Protein AF-A0A8J7IBZ2-F1 (afdb_monomer)

Foldseek 3Di:
DDDDPPDDPPLDDPPPPQFPLAAPVGPVQFQWKQFFQSQFTDGNNDTDHPVQWKFKAKDDAWKWAQDLVRDIDIDGHRDWHFHADVVVSATGTDQADFKFFQFPDDQAFTKGKDADPAQWKKKKWFAPKDKDWDWPQWDWDDWDDRDRMIMTITGDDHIIMTGMHIGDDTPLITIIGDNDDDDDDSIDRRRIGIKMWTDDPLVVLVQVFWKKKKFKKQFRDDPADKDKFFFKWFDDPVQGQAIKTWIWIDDNVFKIKTWIAGAERVGDHPVPPDGDTQKMDIAGDDNIWIWMKTGGRQPPWMWIDTRLAIITGPPDDDPGRHYPGTDIMIGGGHRIGTRIMTMHSHDDDRVSSNCSGPSRD

Mean predicted aligned error: 12.8 Å

Sequence (361 aa):
MTLITKSDARLVNPAAAIGNIHGFYGAQDYRAMLDFSHQIYRVDGEEKSFSDIVNLVRGGSDAQYLDSLGRYRTVSGNAPRYHMIPEKNEVGLLLEKETRNFLESDADGASFTATDAGEDILVSWRGSGTVTPNASDLALRREVKAGQRTARFYTRSGLKTGTVTVSGEARDIMVTNSNSARTFVPHLATRSKDDFALRGVPFDIVKSGAATLLMRFAFMPDNGNTRRTVFLLLRNDNAPNGLIRILSQYNRTGLDEGSISVVQDGGPSLAEATPPLIARNLGNFNGNPIVGAYFSGFGARAGIISHGQAGQNTAASVSRTPPTAITSMFLDAPDAILTHAVIYDRMVSDDEAFDLAVFGS

Secondary structure (DSSP, 8-state):
--------TT-S-TT--------TTSTTS-SEEEETTTTEEEETTEE--HHHHEEEEE-SS-EEEE-TTS-EEEE-TT---EEEETTTTEEEEEE----EE---S-STT-EEEE-S--SEEEEEEESSSEEEEE-TT--EEEEEEETTEEEEEEE--S-EEEEEEEESS-EEEEEEEESS--S----S-----EEEEE-SHHHHHHHTTEEEEEEEEEEPP-SS--EEEEEEEEE-TTSTT-EEEEEEEE-TTS-EEEEEEEE-TT---TTSSSPPEEEEEEE---SS-EEEEEEETTTTEEEEEETTEEEE---SS---PPPS---EEEEE-TTEEEEEEEEESSPPPHHHHHHHHHTT-

Structure (mmCIF, N/CA/C/O backbone):
data_AF-A0A8J7IBZ2-F1
#
_entry.id   AF-A0A8J7IBZ2-F1
#
loop_
_atom_site.group_PDB
_atom_site.id
_atom_site.type_symbol
_atom_site.label_atom_id
_atom_site.label_alt_id
_atom_site.label_comp_id
_atom_site.label_asym_id
_atom_site.label_entity_id
_atom_site.label_seq_id
_atom_site.pdbx_PDB_ins_code
_atom_site.Cartn_x
_atom_site.Cartn_y
_atom_site.Cartn_z
_atom_site.occupancy
_atom_site.B_iso_or_equiv
_atom_site.auth_seq_id
_atom_site.auth_comp_id
_atom_site.auth_asym_id
_atom_site.auth_atom_id
_atom_site.pdbx_PDB_model_num
ATOM 1 N N . MET A 1 1 ? -10.386 -39.375 -3.244 1.00 30.69 1 MET A N 1
ATOM 2 C CA . MET A 1 1 ? -9.638 -38.232 -3.805 1.00 30.69 1 MET A CA 1
ATOM 3 C C . MET A 1 1 ? -10.603 -37.063 -3.835 1.00 30.69 1 MET A C 1
ATOM 5 O O . MET A 1 1 ? -11.583 -37.123 -4.564 1.00 30.69 1 MET A O 1
ATOM 9 N N . THR A 1 2 ? -10.432 -36.102 -2.933 1.00 24.03 2 THR A N 1
ATOM 10 C CA . THR A 1 2 ? -11.412 -35.031 -2.715 1.00 24.03 2 THR A CA 1
ATOM 11 C C . THR A 1 2 ? -11.097 -33.878 -3.656 1.00 24.03 2 THR A C 1
ATOM 13 O O . THR A 1 2 ? -10.078 -33.210 -3.507 1.00 24.03 2 THR A O 1
ATOM 16 N N . LEU A 1 3 ? -11.959 -33.690 -4.652 1.00 23.30 3 LEU A N 1
ATOM 17 C CA . LEU A 1 3 ? -11.966 -32.537 -5.540 1.00 23.30 3 LEU A CA 1
ATOM 18 C C . LEU A 1 3 ? -12.409 -31.313 -4.725 1.00 23.30 3 LEU A C 1
ATOM 20 O O . LEU A 1 3 ? -13.577 -31.203 -4.360 1.00 23.30 3 LEU A O 1
ATOM 24 N N . ILE A 1 4 ? -11.479 -30.411 -4.415 1.00 25.11 4 ILE A N 1
ATOM 25 C CA . ILE A 1 4 ? -11.812 -29.090 -3.874 1.00 25.11 4 ILE A CA 1
ATOM 26 C C . ILE A 1 4 ? -12.216 -28.225 -5.069 1.00 25.11 4 ILE A C 1
ATOM 28 O O . ILE A 1 4 ? -11.379 -27.791 -5.858 1.00 25.11 4 ILE A O 1
ATOM 32 N N . THR A 1 5 ? -13.519 -28.023 -5.242 1.00 27.81 5 THR A N 1
ATOM 33 C CA . THR A 1 5 ? -14.070 -27.072 -6.210 1.00 27.81 5 THR A CA 1
ATOM 34 C C . THR A 1 5 ? -13.653 -25.652 -5.821 1.00 27.81 5 THR A C 1
ATOM 36 O O . THR A 1 5 ? -13.939 -25.220 -4.703 1.00 27.81 5 THR A O 1
ATOM 39 N N . LYS A 1 6 ? -12.972 -24.955 -6.748 1.00 29.67 6 LYS A N 1
ATOM 40 C CA . LYS A 1 6 ? -12.605 -23.527 -6.693 1.00 29.67 6 LYS A CA 1
ATOM 41 C C . LYS A 1 6 ? -13.735 -22.702 -6.059 1.00 29.67 6 LYS A C 1
ATOM 43 O O . LYS A 1 6 ? -14.870 -22.732 -6.531 1.00 29.67 6 LYS A O 1
ATOM 48 N N . SER A 1 7 ? -13.406 -21.986 -4.989 1.00 31.53 7 SER A N 1
ATOM 49 C CA . SER A 1 7 ? -14.326 -21.145 -4.231 1.00 31.53 7 SER A CA 1
ATOM 50 C C . SER A 1 7 ? -14.809 -19.945 -5.053 1.00 31.53 7 SER A C 1
ATOM 52 O O . SER A 1 7 ? -14.043 -19.038 -5.355 1.00 31.53 7 SER A O 1
ATOM 54 N N . ASP A 1 8 ? -16.095 -19.996 -5.387 1.00 32.22 8 ASP A N 1
ATOM 55 C CA . ASP A 1 8 ? -17.088 -18.916 -5.390 1.00 32.22 8 ASP A CA 1
ATOM 56 C C . ASP A 1 8 ? -16.719 -17.566 -6.042 1.00 32.22 8 ASP A C 1
ATOM 58 O O . ASP A 1 8 ? -16.473 -16.555 -5.386 1.00 32.22 8 ASP A O 1
ATOM 62 N N . ALA A 1 9 ? -16.803 -17.525 -7.373 1.00 32.16 9 ALA A N 1
ATOM 63 C CA . ALA A 1 9 ? -16.750 -16.312 -8.192 1.00 32.16 9 ALA A CA 1
ATOM 64 C C . ALA A 1 9 ? -18.016 -15.418 -8.079 1.00 32.16 9 ALA A C 1
ATOM 66 O O . ALA A 1 9 ? -18.459 -14.848 -9.075 1.00 32.16 9 ALA A O 1
ATOM 67 N N . ARG A 1 10 ? -18.651 -15.309 -6.901 1.00 32.25 10 ARG A N 1
ATOM 68 C CA . ARG A 1 10 ? -19.904 -14.538 -6.709 1.00 32.25 10 ARG A CA 1
ATOM 69 C C . ARG A 1 10 ? -19.895 -13.535 -5.552 1.00 32.25 10 ARG A C 1
ATOM 71 O O . ARG A 1 10 ? -20.962 -13.119 -5.109 1.00 32.25 10 ARG A O 1
ATOM 78 N N . LEU A 1 11 ? -18.730 -13.105 -5.068 1.00 34.56 11 LEU A N 1
ATOM 79 C CA . LEU A 1 11 ? -18.647 -12.217 -3.896 1.00 34.56 11 LEU A CA 1
ATOM 80 C C . LEU A 1 11 ? -18.308 -10.744 -4.181 1.00 34.56 11 LEU A C 1
ATOM 82 O O . LEU A 1 11 ? -17.918 -10.040 -3.254 1.00 34.56 11 LEU A O 1
ATOM 86 N N . VAL A 1 12 ? -18.523 -10.233 -5.399 1.00 39.31 12 VAL A N 1
ATOM 87 C CA . VAL A 1 12 ? -18.446 -8.782 -5.656 1.00 39.31 12 VAL A CA 1
ATOM 88 C C . VAL A 1 12 ? -19.619 -8.328 -6.524 1.00 39.31 12 VAL A C 1
ATOM 90 O O . VAL A 1 12 ? -19.956 -8.958 -7.525 1.00 39.31 12 VAL A O 1
ATOM 93 N N . ASN A 1 13 ? -20.261 -7.235 -6.108 1.00 36.59 13 ASN A N 1
ATOM 94 C CA . ASN A 1 13 ? -21.250 -6.508 -6.894 1.00 36.59 13 ASN A CA 1
ATOM 95 C C . ASN A 1 13 ? -20.599 -6.061 -8.226 1.00 36.59 13 ASN A C 1
ATOM 97 O O . ASN A 1 13 ? -19.651 -5.279 -8.179 1.00 36.59 13 ASN A O 1
ATOM 101 N N . PRO A 1 14 ? -21.077 -6.509 -9.402 1.00 37.94 14 PRO A N 1
ATOM 102 C CA . PRO A 1 14 ? -20.457 -6.204 -10.697 1.00 37.94 14 PRO A CA 1
ATOM 103 C C . PRO A 1 14 ? -20.531 -4.718 -11.101 1.00 37.94 14 PRO A C 1
ATOM 105 O O . PRO A 1 14 ? -20.008 -4.340 -12.144 1.00 37.94 14 PRO A O 1
ATOM 108 N N . ALA A 1 15 ? -21.176 -3.863 -10.299 1.00 33.34 15 ALA A N 1
ATOM 109 C CA . ALA A 1 15 ? -21.413 -2.455 -10.614 1.00 33.34 15 ALA A CA 1
ATOM 110 C C . ALA A 1 15 ? -20.229 -1.503 -10.349 1.00 33.34 15 ALA A C 1
ATOM 112 O O . ALA A 1 15 ? -20.351 -0.310 -10.610 1.00 33.34 15 ALA A O 1
ATOM 113 N N . ALA A 1 16 ? -19.085 -1.991 -9.874 1.00 36.66 16 ALA A N 1
ATOM 114 C CA . ALA A 1 16 ? -17.852 -1.212 -9.881 1.00 36.66 16 ALA A CA 1
ATOM 115 C C . ALA A 1 16 ? -16.700 -2.131 -10.291 1.00 36.66 16 ALA A C 1
ATOM 117 O O . ALA A 1 16 ? -15.972 -2.659 -9.457 1.00 36.66 16 ALA A O 1
ATOM 118 N N . ALA A 1 17 ? -16.561 -2.358 -11.600 1.00 35.56 17 ALA A N 1
ATOM 119 C CA . ALA A 1 17 ? -15.274 -2.725 -12.172 1.00 35.56 17 ALA A CA 1
ATOM 120 C C . ALA A 1 17 ? -14.357 -1.519 -11.954 1.00 35.56 17 ALA A C 1
ATOM 122 O O . ALA A 1 17 ? -14.333 -0.576 -12.742 1.00 35.56 17 ALA A O 1
ATOM 123 N N . ILE A 1 18 ? -13.727 -1.491 -10.787 1.00 40.00 18 ILE A N 1
ATOM 124 C CA . ILE A 1 18 ? -12.854 -0.414 -10.377 1.00 40.00 18 ILE A CA 1
ATOM 125 C C . ILE A 1 18 ? -11.564 -0.549 -11.193 1.00 40.00 18 ILE A C 1
ATOM 127 O O . ILE A 1 18 ? -10.666 -1.296 -10.826 1.00 40.00 18 ILE A O 1
ATOM 131 N N . GLY A 1 19 ? -11.523 0.149 -12.329 1.00 43.38 19 GLY A N 1
ATOM 132 C CA . GLY A 1 19 ? -10.314 0.448 -13.083 1.00 43.38 19 GLY A CA 1
ATOM 133 C C . GLY A 1 19 ? -9.539 -0.761 -13.585 1.00 43.38 19 GLY A C 1
ATOM 134 O O . GLY A 1 19 ? -8.569 -1.193 -12.966 1.00 43.38 19 GLY A O 1
ATOM 135 N N . ASN A 1 20 ? -9.910 -1.244 -14.766 1.00 50.28 20 ASN A N 1
ATOM 136 C CA . ASN A 1 20 ? -9.080 -2.139 -15.556 1.00 50.28 20 ASN A CA 1
ATOM 137 C C . ASN A 1 20 ? -7.759 -1.429 -15.898 1.00 50.28 20 ASN A C 1
ATOM 139 O O . ASN A 1 20 ? -7.647 -0.839 -16.970 1.00 50.28 20 ASN A O 1
ATOM 143 N N . ILE A 1 21 ? -6.725 -1.518 -15.055 1.00 53.75 21 ILE A N 1
ATOM 144 C CA . ILE A 1 21 ? -5.349 -1.315 -15.534 1.00 53.75 21 ILE A CA 1
ATOM 145 C C . ILE A 1 21 ? -5.003 -2.545 -16.374 1.00 53.75 21 ILE A C 1
ATOM 147 O O . ILE A 1 21 ? -4.147 -3.331 -16.017 1.00 53.75 21 ILE A O 1
ATOM 151 N N . HIS A 1 22 ? -5.737 -2.807 -17.448 1.00 58.47 22 HIS A N 1
ATOM 152 C CA . HIS A 1 22 ? -5.346 -3.780 -18.450 1.00 58.47 22 HIS A CA 1
ATOM 153 C C . HIS A 1 22 ? -4.494 -3.041 -19.471 1.00 58.47 22 HIS A C 1
ATOM 155 O O . HIS A 1 22 ? -4.751 -1.875 -19.759 1.00 58.47 22 HIS A O 1
ATOM 161 N N . GLY A 1 23 ? -3.471 -3.709 -19.999 1.00 54.66 23 GLY A N 1
ATOM 162 C CA . GLY A 1 23 ? -2.704 -3.124 -21.090 1.00 54.66 23 GLY A CA 1
ATOM 163 C C . GLY A 1 23 ? -3.619 -2.773 -22.268 1.00 54.66 23 GLY A C 1
ATOM 164 O O . GLY A 1 23 ? -4.669 -3.399 -22.460 1.00 54.66 23 GLY A O 1
ATOM 165 N N . PHE A 1 24 ? -3.230 -1.765 -23.041 1.00 58.59 24 PHE A N 1
ATOM 166 C CA . PHE A 1 24 ? -4.016 -1.166 -24.124 1.00 58.59 24 PHE A CA 1
ATOM 167 C C . PHE A 1 24 ? -4.556 -2.185 -25.122 1.00 58.59 24 PHE A C 1
ATOM 169 O O . PHE A 1 24 ? -5.661 -2.046 -25.644 1.00 58.59 24 PHE A O 1
ATOM 176 N N . TYR A 1 25 ? -3.760 -3.220 -25.373 1.00 64.31 25 TYR A N 1
ATOM 177 C CA . TYR A 1 25 ? -4.038 -4.255 -26.361 1.00 64.31 25 TYR A CA 1
ATOM 178 C C . TYR A 1 25 ? -4.457 -5.588 -25.719 1.00 64.31 25 TYR A C 1
ATOM 180 O O . TYR A 1 25 ? -4.515 -6.620 -26.387 1.00 64.31 25 TYR A O 1
ATOM 188 N N . GLY A 1 26 ? -4.768 -5.582 -24.419 1.00 65.12 26 GLY A N 1
ATOM 189 C CA . GLY A 1 26 ? -5.199 -6.754 -23.663 1.00 65.12 26 GLY A CA 1
ATOM 190 C C . GLY A 1 26 ? -4.052 -7.521 -23.001 1.00 65.12 26 GLY A C 1
ATOM 191 O O . GLY A 1 26 ? -3.014 -6.968 -22.652 1.00 65.12 26 GLY A O 1
ATOM 192 N N . ALA A 1 27 ? -4.253 -8.823 -22.778 1.00 65.88 27 ALA A N 1
ATOM 193 C CA . ALA A 1 27 ? -3.386 -9.645 -21.924 1.00 65.88 27 ALA A CA 1
ATOM 194 C C . ALA A 1 27 ? -1.964 -9.900 -22.462 1.00 65.88 27 ALA A C 1
ATOM 196 O O . ALA A 1 27 ? -1.148 -10.463 -21.742 1.00 65.88 27 ALA A O 1
ATOM 197 N N . GLN A 1 28 ? -1.677 -9.521 -23.710 1.00 71.56 28 GLN A N 1
ATOM 198 C CA . GLN A 1 28 ? -0.341 -9.639 -24.311 1.00 71.56 28 GLN A CA 1
ATOM 199 C C . GLN A 1 28 ? 0.542 -8.418 -24.051 1.00 71.56 28 GLN A C 1
ATOM 201 O O . GLN A 1 28 ? 1.741 -8.466 -24.296 1.00 71.56 28 GLN A O 1
ATOM 206 N N . ASP A 1 29 ? -0.055 -7.317 -23.603 1.00 77.00 29 ASP A N 1
ATOM 207 C CA . ASP A 1 29 ? 0.634 -6.037 -23.496 1.00 77.00 29 ASP A CA 1
ATOM 208 C C . ASP A 1 29 ? 1.461 -5.925 -22.206 1.00 77.00 29 ASP A C 1
ATOM 210 O O . ASP A 1 29 ? 2.459 -5.216 -22.159 1.00 77.00 29 ASP A O 1
ATOM 214 N N . TYR A 1 30 ? 1.096 -6.687 -21.174 1.00 85.56 30 TYR A N 1
ATOM 215 C CA . TYR A 1 30 ? 1.845 -6.800 -19.927 1.00 85.56 30 TYR A CA 1
ATOM 216 C C . TYR A 1 30 ? 2.434 -8.200 -19.765 1.00 85.56 30 TYR A C 1
ATOM 218 O O . TYR A 1 30 ? 1.901 -9.197 -20.252 1.00 85.56 30 TYR A O 1
ATOM 226 N N . ARG A 1 31 ? 3.509 -8.286 -18.986 1.00 88.88 31 ARG A N 1
ATOM 227 C CA . ARG A 1 31 ? 4.111 -9.559 -18.579 1.00 88.88 31 ARG A CA 1
ATOM 228 C C . ARG A 1 31 ? 3.537 -10.077 -17.271 1.00 88.88 31 ARG A C 1
ATOM 230 O O . ARG A 1 31 ? 3.386 -11.285 -17.109 1.00 88.88 31 ARG A O 1
ATOM 237 N N . ALA A 1 32 ? 3.186 -9.181 -16.348 1.00 89.62 32 ALA A N 1
ATOM 238 C CA . ALA A 1 32 ? 2.518 -9.551 -15.106 1.00 89.62 32 ALA A CA 1
ATOM 239 C C . ALA A 1 32 ? 1.350 -8.617 -14.774 1.00 89.62 32 ALA A C 1
ATOM 241 O O . ALA A 1 32 ? 1.466 -7.398 -14.889 1.00 89.62 32 ALA A O 1
ATOM 242 N N . MET A 1 33 ? 0.251 -9.214 -14.316 1.00 89.25 33 MET A N 1
ATOM 243 C CA . MET A 1 33 ? -0.942 -8.560 -13.788 1.00 89.25 33 MET A CA 1
ATOM 244 C C . MET A 1 33 ? -1.262 -9.150 -12.423 1.00 89.25 33 MET A C 1
ATOM 246 O O . MET A 1 33 ? -1.528 -10.347 -12.307 1.00 89.25 33 MET A O 1
ATOM 250 N N . LEU A 1 34 ? -1.240 -8.313 -11.395 1.00 88.69 34 LEU A N 1
ATOM 251 C CA . LEU A 1 34 ? -1.481 -8.697 -10.014 1.00 88.69 34 LEU A CA 1
ATOM 252 C C . LEU A 1 34 ? -2.708 -7.936 -9.506 1.00 88.69 34 LEU A C 1
ATOM 254 O O . LEU A 1 34 ? -2.619 -6.753 -9.185 1.00 88.69 34 LEU A O 1
ATOM 258 N N . ASP A 1 35 ? -3.846 -8.616 -9.439 1.00 87.25 35 ASP A N 1
ATOM 259 C CA . ASP A 1 35 ? -5.103 -8.092 -8.910 1.00 87.25 35 ASP A CA 1
ATOM 260 C C . ASP A 1 35 ? -5.323 -8.665 -7.505 1.00 87.25 35 ASP A C 1
ATOM 262 O O . ASP A 1 35 ? -5.640 -9.843 -7.313 1.00 87.25 35 ASP A O 1
ATOM 266 N N . PHE A 1 36 ? -5.115 -7.823 -6.496 1.00 86.00 36 PHE A N 1
ATOM 267 C CA . PHE A 1 36 ? -5.264 -8.199 -5.094 1.00 86.00 36 PHE A CA 1
ATOM 268 C C . PHE A 1 36 ? -6.711 -8.093 -4.610 1.00 86.00 36 PHE A C 1
ATOM 270 O O . PHE A 1 36 ? -7.042 -8.694 -3.588 1.00 86.00 36 PHE A O 1
ATOM 277 N N . SER A 1 37 ? -7.569 -7.365 -5.327 1.00 83.44 37 SER A N 1
ATOM 278 C CA . SER A 1 37 ? -8.999 -7.253 -5.031 1.00 83.44 37 SER A CA 1
ATOM 279 C C . SER A 1 37 ? -9.717 -8.574 -5.315 1.00 83.44 37 SER A C 1
ATOM 281 O O . SER A 1 37 ? -10.519 -9.034 -4.501 1.00 83.44 37 SER A O 1
ATOM 283 N N . HIS A 1 38 ? -9.370 -9.221 -6.430 1.00 83.25 38 HIS A N 1
ATOM 284 C CA . HIS A 1 38 ? -9.934 -10.503 -6.862 1.00 83.25 38 HIS A CA 1
ATOM 285 C C . HIS A 1 38 ? -9.012 -11.700 -6.604 1.00 83.25 38 HIS A C 1
ATOM 287 O O . HIS A 1 38 ? -9.417 -12.839 -6.829 1.00 83.25 38 HIS A O 1
ATOM 293 N N . GLN A 1 39 ? -7.793 -11.459 -6.111 1.00 87.75 39 GLN A N 1
ATOM 294 C CA . GLN A 1 39 ? -6.760 -12.481 -5.890 1.00 87.75 39 GLN A CA 1
ATOM 295 C C . GLN A 1 39 ? -6.399 -13.240 -7.177 1.00 87.75 39 GLN A C 1
ATOM 297 O O . GLN A 1 39 ? -6.221 -14.460 -7.178 1.00 87.75 39 GLN A O 1
ATOM 302 N N . ILE A 1 40 ? -6.305 -12.503 -8.286 1.00 87.75 40 ILE A N 1
ATOM 303 C CA . ILE A 1 40 ? -5.945 -13.023 -9.604 1.00 87.75 40 ILE A CA 1
ATOM 304 C C . ILE A 1 40 ? -4.528 -12.561 -9.921 1.00 87.75 40 ILE A C 1
ATOM 306 O O . ILE A 1 40 ? -4.250 -11.370 -10.031 1.00 87.75 40 ILE A O 1
ATOM 310 N N . TYR A 1 41 ? -3.627 -13.520 -10.107 1.00 89.00 41 TYR A N 1
ATOM 311 C CA . TYR A 1 41 ? -2.224 -13.249 -10.399 1.00 89.00 41 TYR A CA 1
ATOM 312 C C . TYR A 1 41 ? -1.871 -13.916 -11.710 1.00 89.00 41 TYR A C 1
ATOM 314 O O . TYR A 1 41 ? -1.883 -15.141 -11.798 1.00 89.00 41 TYR A O 1
ATOM 322 N N . ARG A 1 42 ? -1.590 -13.123 -12.738 1.00 89.62 42 ARG A N 1
ATOM 323 C CA . ARG A 1 42 ? -1.231 -13.617 -14.063 1.00 89.62 42 ARG A CA 1
ATOM 324 C C . ARG A 1 42 ? 0.174 -13.194 -14.413 1.00 89.62 42 ARG A C 1
ATOM 326 O O . ARG A 1 42 ? 0.527 -12.029 -14.269 1.00 89.62 42 ARG A O 1
ATOM 333 N N . VAL A 1 43 ? 0.956 -14.150 -14.880 1.00 89.38 43 VAL A N 1
ATOM 334 C CA . VAL A 1 43 ? 2.338 -13.960 -15.302 1.00 89.38 43 VAL A CA 1
ATOM 335 C C . VAL A 1 43 ? 2.529 -14.757 -16.577 1.00 89.38 43 VAL A C 1
ATOM 337 O O . VAL A 1 43 ? 2.243 -15.952 -16.588 1.00 89.38 43 VAL A O 1
ATOM 340 N N . ASP A 1 44 ? 2.984 -14.102 -17.641 1.00 89.00 44 ASP A N 1
ATOM 341 C CA . ASP A 1 44 ? 3.215 -14.724 -18.951 1.00 89.00 44 ASP A CA 1
ATOM 342 C C . ASP A 1 44 ? 1.978 -15.481 -19.476 1.00 89.00 44 ASP A C 1
ATOM 344 O O . ASP A 1 44 ? 2.067 -16.557 -20.061 1.00 89.00 44 ASP A O 1
ATOM 348 N N . GLY A 1 45 ? 0.790 -14.922 -19.225 1.00 84.19 45 GLY A N 1
ATOM 349 C CA . GLY A 1 45 ? -0.495 -15.514 -19.608 1.00 84.19 45 GLY A CA 1
ATOM 350 C C . GLY A 1 45 ? -0.994 -16.645 -18.699 1.00 84.19 45 GLY A C 1
ATOM 351 O O . GLY A 1 45 ? -2.117 -17.111 -18.884 1.00 84.19 45 GLY A O 1
ATOM 352 N N . GLU A 1 46 ? -0.223 -17.057 -17.692 1.00 88.38 46 GLU A N 1
ATOM 353 C CA . GLU A 1 46 ? -0.582 -18.136 -16.768 1.00 88.38 46 GLU A CA 1
ATOM 354 C C . GLU A 1 46 ? -1.017 -17.613 -15.395 1.00 88.38 46 GLU A C 1
ATOM 356 O O . GLU A 1 46 ? -0.410 -16.690 -14.850 1.00 88.38 46 GLU A O 1
ATOM 361 N N . GLU A 1 47 ? -2.030 -18.242 -14.791 1.00 89.12 47 GLU A N 1
ATOM 362 C CA . GLU A 1 47 ? -2.408 -17.968 -13.399 1.00 89.12 47 GLU A CA 1
ATOM 363 C C . GLU A 1 47 ? -1.378 -18.559 -12.422 1.00 89.12 47 GLU A C 1
ATOM 365 O O . GLU A 1 47 ? -0.971 -19.716 -12.539 1.00 89.12 47 GLU A O 1
ATOM 370 N N . LYS A 1 48 ? -0.964 -17.754 -11.443 1.00 89.94 48 LYS A N 1
ATOM 371 C CA . LYS A 1 48 ? -0.001 -18.096 -10.390 1.00 89.94 48 LYS A CA 1
ATOM 372 C C . LYS A 1 48 ? -0.654 -17.992 -9.012 1.00 89.94 48 LYS A C 1
ATOM 374 O O . LYS A 1 48 ? -1.690 -17.348 -8.847 1.00 89.94 48 LYS A O 1
ATOM 379 N N . SER A 1 49 ? -0.052 -18.618 -8.003 1.00 90.44 49 SER A N 1
ATOM 380 C CA . SER A 1 49 ? -0.478 -18.427 -6.613 1.00 90.44 49 SER A CA 1
ATOM 381 C C . SER A 1 49 ? 0.084 -17.123 -6.036 1.00 90.44 49 SER A C 1
ATOM 383 O O . SER A 1 49 ? 1.114 -16.631 -6.497 1.00 90.44 49 SER A O 1
ATOM 385 N N . PHE A 1 50 ? -0.537 -16.591 -4.976 1.00 87.81 50 PHE A N 1
ATOM 386 C CA . PHE A 1 50 ? -0.002 -15.427 -4.251 1.00 87.81 50 PHE A CA 1
ATOM 387 C C . PHE A 1 50 ? 1.443 -15.661 -3.799 1.00 87.81 50 PHE A C 1
ATOM 389 O O . PHE A 1 50 ? 2.302 -14.795 -3.948 1.00 87.81 50 PHE A O 1
ATOM 396 N N . SER A 1 51 ? 1.726 -16.862 -3.286 1.00 88.19 51 SER A N 1
ATOM 397 C CA . SER A 1 51 ? 3.075 -17.212 -2.872 1.00 88.19 51 SER A CA 1
ATOM 398 C C . SER A 1 51 ? 4.049 -17.195 -4.037 1.00 88.19 51 SER A C 1
ATOM 400 O O . SER A 1 51 ? 5.195 -16.882 -3.802 1.00 88.19 51 SER A O 1
ATOM 402 N N . ASP A 1 52 ? 3.665 -17.473 -5.281 1.00 88.06 52 ASP A N 1
ATOM 403 C CA . ASP A 1 52 ? 4.623 -17.469 -6.398 1.00 88.06 52 ASP A CA 1
ATOM 404 C C . ASP A 1 52 ? 5.120 -16.063 -6.751 1.00 88.06 52 ASP A C 1
ATOM 406 O O . ASP A 1 52 ? 6.261 -15.916 -7.183 1.00 88.06 52 ASP A O 1
ATOM 410 N N . ILE A 1 53 ? 4.291 -15.042 -6.528 1.00 88.94 53 ILE A N 1
ATOM 411 C CA . ILE A 1 53 ? 4.546 -13.664 -6.971 1.00 88.94 53 ILE A CA 1
ATOM 412 C C . ILE A 1 53 ? 5.034 -12.733 -5.857 1.00 88.94 53 ILE A C 1
ATOM 414 O O . ILE A 1 53 ? 5.716 -11.748 -6.135 1.00 88.94 53 ILE A O 1
ATOM 418 N N . VAL A 1 54 ? 4.684 -13.024 -4.602 1.00 85.81 54 VAL A N 1
ATOM 419 C CA . VAL A 1 54 ? 4.924 -12.142 -3.459 1.00 85.81 54 VAL A CA 1
ATOM 420 C C . VAL A 1 54 ? 5.503 -12.949 -2.306 1.00 85.81 54 VAL A C 1
ATOM 422 O O . VAL A 1 54 ? 4.992 -13.998 -1.918 1.00 85.81 54 VAL A O 1
ATOM 425 N N . ASN A 1 55 ? 6.577 -12.424 -1.730 1.00 86.00 55 ASN A N 1
ATOM 426 C CA . ASN A 1 55 ? 7.052 -12.804 -0.416 1.00 86.00 55 ASN A CA 1
ATOM 427 C C . ASN A 1 55 ? 6.486 -11.823 0.617 1.00 86.00 55 ASN A C 1
ATOM 429 O O . ASN A 1 55 ? 6.692 -10.614 0.507 1.00 86.00 55 ASN A O 1
ATOM 433 N N . LEU A 1 56 ? 5.785 -12.354 1.615 1.00 81.88 56 LEU A N 1
ATOM 434 C CA . LEU A 1 56 ? 5.284 -11.595 2.754 1.00 81.88 56 LEU A CA 1
ATOM 435 C C . LEU A 1 56 ? 6.132 -11.938 3.975 1.00 81.88 56 LEU A C 1
ATOM 437 O O . LEU A 1 56 ? 6.182 -13.096 4.385 1.00 81.88 56 LEU A O 1
ATOM 441 N N . VAL A 1 57 ? 6.767 -10.931 4.566 1.00 74.38 57 VAL A N 1
ATOM 442 C CA . VAL A 1 57 ? 7.519 -11.073 5.813 1.00 74.38 57 VAL A CA 1
ATOM 443 C C . VAL A 1 57 ? 6.790 -10.313 6.915 1.00 74.38 57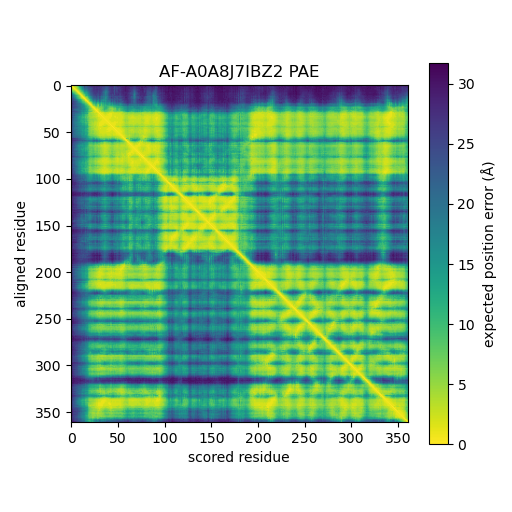 VAL A C 1
ATOM 445 O O . VAL A 1 57 ? 6.671 -9.091 6.866 1.00 74.38 57 VAL A O 1
ATOM 448 N N . ARG A 1 58 ? 6.311 -11.047 7.923 1.00 72.75 58 ARG A N 1
ATOM 449 C CA . ARG A 1 58 ? 5.674 -10.515 9.129 1.00 72.75 58 ARG A CA 1
ATOM 450 C C . ARG A 1 58 ? 6.419 -11.017 10.364 1.00 72.75 58 ARG A C 1
ATOM 452 O O . ARG A 1 58 ? 6.459 -12.213 10.645 1.00 72.75 58 ARG A O 1
ATOM 459 N N . GLY A 1 59 ? 6.960 -10.096 11.154 1.00 57.16 59 GLY A N 1
ATOM 460 C CA . GLY A 1 59 ? 7.520 -10.423 12.464 1.00 57.16 59 GLY A CA 1
ATOM 461 C C . GLY A 1 59 ? 6.428 -10.488 13.531 1.00 57.16 59 GLY A C 1
ATOM 462 O O . GLY A 1 59 ? 6.159 -9.470 14.155 1.00 57.16 59 GLY A O 1
ATOM 463 N N . GLY A 1 60 ? 5.779 -11.638 13.753 1.00 63.75 60 GLY A N 1
ATOM 464 C CA . GLY A 1 60 ? 4.948 -11.830 14.955 1.00 63.75 60 GLY A CA 1
ATOM 465 C C . GLY A 1 60 ? 3.597 -12.539 14.792 1.00 63.75 60 GLY A C 1
ATOM 466 O O . GLY A 1 60 ? 3.432 -13.413 13.942 1.00 63.75 60 GLY A O 1
ATOM 467 N N . SER A 1 61 ? 2.682 -12.184 15.705 1.00 62.72 61 SER A N 1
ATOM 468 C CA . SER A 1 61 ? 1.409 -12.837 16.056 1.00 62.72 61 SER A CA 1
ATOM 469 C C . SER A 1 61 ? 0.260 -12.609 15.066 1.00 62.72 61 SER A C 1
ATOM 471 O O . SER A 1 61 ? 0.392 -11.892 14.075 1.00 62.72 61 SER A O 1
ATOM 473 N N . ASP A 1 62 ? -0.884 -13.228 15.365 1.00 71.00 62 ASP A N 1
ATOM 474 C CA . ASP A 1 62 ? -2.144 -13.058 14.646 1.00 71.00 62 ASP A CA 1
ATOM 475 C C . ASP A 1 62 ? -2.543 -11.583 14.498 1.00 71.00 62 ASP A C 1
ATOM 477 O O . ASP A 1 62 ? -2.383 -10.773 15.413 1.00 71.00 62 ASP A O 1
ATOM 481 N N . ALA A 1 63 ? -3.100 -11.251 13.335 1.00 71.38 63 ALA A N 1
ATOM 482 C CA . ALA A 1 63 ? -3.506 -9.906 12.961 1.00 71.38 63 ALA A CA 1
ATOM 483 C C . ALA A 1 63 ? -4.936 -9.891 12.424 1.00 71.38 63 ALA A C 1
ATOM 485 O O . ALA A 1 63 ? -5.379 -10.841 11.782 1.00 71.38 63 ALA A O 1
ATOM 486 N N . GLN A 1 64 ? -5.669 -8.804 12.653 1.00 71.56 64 GLN A N 1
ATOM 487 C CA . GLN A 1 64 ? -7.047 -8.668 12.180 1.00 71.56 64 GLN A CA 1
ATOM 488 C C . GLN A 1 64 ? -7.160 -7.760 10.956 1.00 71.56 64 GLN A C 1
ATOM 490 O O . GLN A 1 64 ? -6.315 -6.899 10.719 1.00 71.56 64 GLN A O 1
ATOM 495 N N . TYR A 1 65 ? -8.214 -7.967 10.172 1.00 75.12 65 TYR A N 1
ATOM 496 C CA . TYR A 1 65 ? -8.589 -7.128 9.036 1.00 75.12 65 TYR A CA 1
ATOM 497 C C . TYR A 1 65 ? -10.109 -7.175 8.810 1.00 75.12 65 TYR A C 1
ATOM 499 O O . TYR A 1 65 ? -10.813 -8.000 9.404 1.00 75.12 65 TYR A O 1
ATOM 507 N N . LEU A 1 66 ? -10.615 -6.274 7.967 1.00 70.50 66 LEU A N 1
ATOM 508 C CA . LEU A 1 66 ? -12.003 -6.255 7.516 1.00 70.50 66 LEU A CA 1
ATOM 509 C C . LEU A 1 66 ? -12.091 -6.960 6.157 1.00 70.50 66 LEU A C 1
ATOM 511 O O . LEU A 1 66 ? -11.442 -6.513 5.216 1.00 70.50 66 LEU A O 1
ATOM 515 N N . ASP A 1 67 ? -12.837 -8.061 6.054 1.00 76.31 67 ASP A N 1
ATOM 516 C CA . ASP A 1 67 ? -13.008 -8.781 4.785 1.00 76.31 67 ASP A CA 1
ATOM 517 C C . ASP A 1 67 ? -13.918 -8.019 3.803 1.00 76.31 67 ASP A C 1
ATOM 519 O O . ASP A 1 67 ? -14.556 -7.029 4.163 1.00 76.31 67 ASP A O 1
ATOM 523 N N . SER A 1 68 ? -13.995 -8.491 2.555 1.00 75.31 68 SER A N 1
ATOM 524 C CA . SER A 1 68 ? -14.807 -7.887 1.482 1.00 75.31 68 SER A CA 1
ATOM 525 C C . SER A 1 68 ? -16.314 -7.835 1.766 1.00 75.31 68 SER A C 1
ATOM 527 O O . SER A 1 68 ? -17.057 -7.186 1.037 1.00 75.31 68 SER A O 1
ATOM 529 N N . LEU A 1 69 ? -16.780 -8.512 2.818 1.00 73.12 69 LEU A N 1
ATOM 530 C CA . LEU A 1 69 ? -18.168 -8.490 3.271 1.00 73.12 69 LEU A CA 1
ATOM 531 C C . LEU A 1 69 ? -18.361 -7.564 4.479 1.00 73.12 69 LEU A C 1
ATOM 533 O O . LEU A 1 69 ? -19.410 -7.601 5.123 1.00 73.12 69 LEU A O 1
ATOM 537 N N . GLY A 1 70 ? -17.351 -6.764 4.824 1.00 63.12 70 GLY A N 1
ATOM 538 C CA . GLY A 1 70 ? -17.378 -5.897 5.993 1.00 63.12 70 GLY A CA 1
ATOM 539 C C . GLY A 1 70 ? -17.331 -6.670 7.313 1.00 63.12 70 GLY A C 1
ATOM 540 O O . GLY A 1 70 ? -17.755 -6.145 8.344 1.00 63.12 70 GLY A O 1
ATOM 541 N N . ARG A 1 71 ? -16.858 -7.925 7.316 1.00 65.94 71 ARG A N 1
ATOM 542 C CA . ARG A 1 71 ? -16.764 -8.746 8.532 1.00 65.94 71 ARG A CA 1
ATOM 543 C C . ARG A 1 71 ? -15.333 -8.782 9.038 1.00 65.94 71 ARG A C 1
ATOM 545 O O . ARG A 1 71 ? -14.381 -8.925 8.277 1.00 65.94 71 ARG A O 1
ATOM 552 N N . TYR A 1 72 ? -15.181 -8.733 10.354 1.00 68.38 72 TYR A N 1
ATOM 553 C CA . TYR A 1 72 ? -13.871 -8.861 10.984 1.00 68.38 72 TYR A CA 1
ATOM 554 C C . TYR A 1 72 ? -13.347 -10.291 10.890 1.00 68.38 72 TYR A C 1
ATOM 556 O O . TYR A 1 72 ? -14.052 -11.248 11.223 1.00 68.38 72 TYR A O 1
ATOM 564 N N . ARG A 1 73 ? -12.084 -10.422 10.487 1.00 69.62 73 ARG A N 1
ATOM 565 C CA . ARG A 1 73 ? -11.349 -11.686 10.412 1.00 69.62 73 ARG A CA 1
ATOM 566 C C . ARG A 1 73 ? -10.017 -11.557 11.138 1.00 69.62 73 ARG A C 1
ATOM 568 O O . ARG A 1 73 ? -9.412 -10.491 11.125 1.00 69.62 73 ARG A O 1
ATOM 575 N N . THR A 1 74 ? -9.564 -12.654 11.738 1.00 74.75 74 THR A N 1
ATOM 576 C CA . THR A 1 74 ? -8.201 -12.810 12.261 1.00 74.75 74 THR A CA 1
ATOM 577 C C . THR A 1 74 ? -7.429 -13.713 11.307 1.00 74.75 74 THR A C 1
ATOM 579 O O . THR A 1 74 ? -7.974 -14.705 10.823 1.00 74.75 74 THR A O 1
ATOM 582 N N . VAL A 1 75 ? -6.178 -13.367 11.028 1.00 76.31 75 VAL A N 1
ATOM 583 C CA . VAL A 1 75 ? -5.263 -14.139 10.196 1.00 76.31 75 VAL A CA 1
ATOM 584 C C . VAL A 1 75 ? -3.985 -14.423 10.975 1.00 76.31 75 VAL A C 1
ATOM 586 O O . VAL A 1 75 ? -3.524 -13.572 11.735 1.00 76.31 75 VAL A O 1
ATOM 589 N N . SER A 1 76 ? -3.409 -15.606 10.781 1.00 77.25 76 SER A N 1
ATOM 590 C CA . SER A 1 76 ? -2.158 -15.991 11.430 1.00 77.25 76 SER A CA 1
ATOM 591 C C . SER A 1 76 ? -0.970 -15.148 10.958 1.00 77.25 76 SER A C 1
ATOM 593 O O . SER A 1 76 ? -1.024 -14.476 9.921 1.00 77.25 76 SER A O 1
ATOM 595 N N . GLY A 1 77 ? 0.144 -15.222 11.689 1.00 75.19 77 GLY A N 1
ATOM 596 C CA . GLY A 1 77 ? 1.431 -14.688 11.233 1.00 75.19 77 GLY A CA 1
ATOM 597 C C . GLY A 1 77 ? 1.767 -15.115 9.791 1.00 75.19 77 GLY A C 1
ATOM 598 O O . GLY A 1 77 ? 1.438 -16.228 9.380 1.00 75.19 77 GLY A O 1
ATOM 599 N N . ASN A 1 78 ? 2.396 -14.221 9.015 1.00 74.12 78 ASN A N 1
ATOM 600 C CA . ASN A 1 78 ? 2.812 -14.423 7.612 1.00 74.12 78 ASN A CA 1
ATOM 601 C C . ASN A 1 78 ? 1.703 -14.766 6.595 1.00 74.12 78 ASN A C 1
ATOM 603 O O . ASN A 1 78 ? 2.008 -15.116 5.457 1.00 74.12 78 ASN A O 1
ATOM 607 N N . ALA A 1 79 ? 0.425 -14.639 6.956 1.00 82.06 79 ALA A N 1
ATOM 608 C CA . ALA A 1 79 ? -0.682 -14.786 6.015 1.00 82.06 79 ALA A CA 1
ATOM 609 C C . ALA A 1 79 ? -1.173 -13.414 5.494 1.00 82.06 79 ALA A C 1
ATOM 611 O O . ALA A 1 79 ? -1.221 -12.444 6.270 1.00 82.06 79 ALA A O 1
ATOM 612 N N . PRO A 1 80 ? -1.535 -13.307 4.197 1.00 82.44 80 PRO A N 1
ATOM 613 C CA . PRO A 1 80 ? -1.930 -12.042 3.582 1.00 82.44 80 PRO A CA 1
ATOM 614 C C . PRO A 1 80 ? -3.241 -11.506 4.164 1.00 82.44 80 PRO A C 1
ATOM 616 O O . PRO A 1 80 ? -4.147 -12.262 4.521 1.00 82.44 80 PRO A O 1
ATOM 619 N N . ARG A 1 81 ? -3.339 -10.176 4.246 1.00 83.50 81 ARG A N 1
ATOM 620 C CA . ARG A 1 81 ? -4.523 -9.451 4.725 1.00 83.50 81 ARG A CA 1
ATOM 621 C C . ARG A 1 81 ? -5.173 -8.717 3.554 1.00 83.50 81 ARG A C 1
ATOM 623 O O . ARG A 1 81 ? -4.655 -7.688 3.127 1.00 83.50 81 ARG A O 1
ATOM 630 N N . TYR A 1 82 ? -6.294 -9.241 3.059 1.00 85.44 82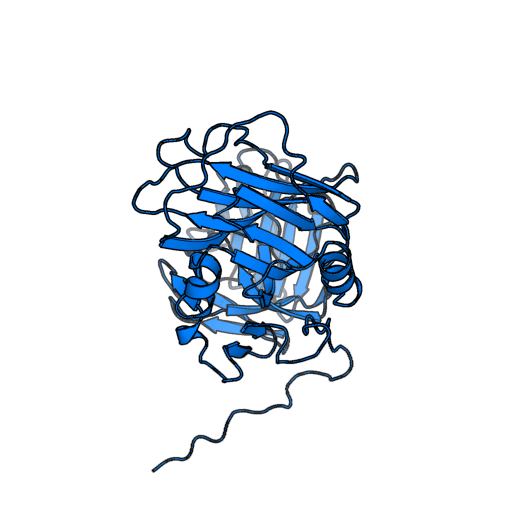 TYR A N 1
ATOM 631 C CA . TYR A 1 82 ? -7.099 -8.597 2.015 1.00 85.44 82 TYR A CA 1
ATOM 632 C C . TYR A 1 82 ? -8.173 -7.717 2.656 1.00 85.44 82 TYR A C 1
ATOM 634 O O . TYR A 1 82 ? -9.254 -8.194 2.999 1.00 85.44 82 TYR A O 1
ATOM 642 N N . HIS A 1 83 ? -7.833 -6.455 2.901 1.00 82.62 83 HIS A N 1
ATOM 643 C CA . HIS A 1 83 ? -8.642 -5.531 3.688 1.00 82.62 83 HIS A CA 1
ATOM 644 C C . HIS A 1 83 ? -9.598 -4.720 2.804 1.00 82.62 83 HIS A C 1
ATOM 646 O O . HIS A 1 83 ? -9.222 -4.289 1.716 1.00 82.62 83 HIS A O 1
ATOM 652 N N . MET A 1 84 ? -10.818 -4.493 3.294 1.00 77.19 84 MET A N 1
ATOM 653 C CA . MET A 1 84 ? -11.836 -3.638 2.681 1.00 77.19 84 MET A CA 1
ATOM 654 C C . MET A 1 84 ? -11.825 -2.229 3.287 1.00 77.19 84 MET A C 1
ATOM 656 O O . MET A 1 84 ? -11.884 -2.099 4.504 1.00 77.19 84 MET A O 1
ATOM 660 N N . ILE A 1 85 ? -11.840 -1.180 2.459 1.00 72.88 85 ILE A N 1
ATOM 661 C CA . ILE A 1 85 ? -12.134 0.209 2.855 1.00 72.88 85 ILE A CA 1
ATOM 662 C C . ILE A 1 85 ? -13.604 0.488 2.525 1.00 72.88 85 ILE A C 1
ATOM 664 O O . ILE A 1 85 ? -13.918 0.737 1.356 1.00 72.88 85 ILE A O 1
ATOM 668 N N . PRO A 1 86 ? -14.519 0.475 3.513 1.00 60.59 86 PRO A N 1
ATOM 669 C CA . PRO A 1 86 ? -15.946 0.633 3.250 1.00 60.59 86 PRO A CA 1
ATOM 670 C C . PRO A 1 86 ? -16.289 1.966 2.586 1.00 60.59 86 PRO A C 1
ATOM 672 O O . PRO A 1 86 ? -17.116 1.999 1.683 1.00 60.59 86 PRO A O 1
ATOM 675 N N . GLU A 1 87 ? -15.624 3.058 2.977 1.00 59.44 87 GLU A N 1
ATOM 676 C CA . GLU A 1 87 ? -15.914 4.402 2.460 1.00 59.44 87 GLU A CA 1
ATOM 677 C C . GLU A 1 87 ? -15.596 4.569 0.973 1.00 59.44 87 GLU A C 1
ATOM 679 O O . GLU A 1 87 ? -16.137 5.459 0.322 1.00 59.44 87 GLU A O 1
ATOM 684 N N . LYS A 1 88 ? -14.708 3.726 0.444 1.00 64.69 88 LYS A N 1
ATOM 685 C CA . LYS A 1 88 ? -14.328 3.713 -0.970 1.00 64.69 88 LYS A CA 1
ATOM 686 C C . LYS A 1 88 ? -14.867 2.499 -1.716 1.00 64.69 88 LYS A C 1
ATOM 688 O O . LYS A 1 88 ? -14.771 2.461 -2.935 1.00 64.69 88 LYS A O 1
ATOM 693 N N . ASN A 1 89 ? -15.425 1.530 -0.988 1.00 71.50 89 ASN A N 1
ATOM 694 C CA . ASN A 1 89 ? -15.786 0.217 -1.506 1.00 71.50 89 ASN A CA 1
ATOM 695 C C . ASN A 1 89 ? -14.614 -0.466 -2.247 1.00 71.50 89 ASN A C 1
ATOM 697 O O . ASN A 1 89 ? -14.793 -1.058 -3.306 1.00 71.50 89 ASN A O 1
ATOM 701 N N . GLU A 1 90 ? -13.408 -0.354 -1.687 1.00 75.75 90 GLU A N 1
ATOM 702 C CA . GLU A 1 90 ? -12.161 -0.878 -2.266 1.00 75.75 90 GLU A CA 1
ATOM 703 C C . GLU A 1 90 ? -11.642 -2.042 -1.418 1.00 75.75 90 GLU A C 1
ATOM 705 O O . GLU A 1 90 ? -11.697 -1.980 -0.190 1.00 75.75 90 GLU A O 1
ATOM 710 N N . VAL A 1 91 ? -11.105 -3.085 -2.052 1.00 81.38 91 VAL A N 1
ATOM 711 C CA . VAL A 1 91 ? -10.487 -4.240 -1.376 1.00 81.38 91 VAL A CA 1
ATOM 712 C C . VAL A 1 91 ? -9.101 -4.475 -1.954 1.00 81.38 91 VAL A C 1
ATOM 714 O O . VAL A 1 91 ? -8.907 -4.343 -3.156 1.00 81.38 91 VAL A O 1
ATOM 717 N N . GLY A 1 92 ? -8.133 -4.867 -1.133 1.00 83.94 92 GLY A N 1
ATOM 718 C CA . GLY A 1 92 ? -6.823 -5.273 -1.634 1.00 83.94 92 GLY A CA 1
ATOM 719 C C . GLY A 1 92 ? -5.853 -5.637 -0.524 1.00 83.94 92 GLY A C 1
ATOM 720 O O . GLY A 1 92 ? -6.241 -5.816 0.631 1.00 83.94 92 GLY A O 1
ATOM 721 N N . LEU A 1 93 ? -4.575 -5.740 -0.871 1.00 83.69 93 LEU A N 1
ATOM 722 C CA . LEU A 1 93 ? -3.529 -6.123 0.064 1.00 83.69 93 LEU A CA 1
ATOM 723 C C . LEU A 1 93 ? -3.182 -4.964 1.003 1.00 83.69 93 LEU A C 1
ATOM 725 O O . LEU A 1 93 ? -2.766 -3.895 0.557 1.00 83.69 93 LEU A O 1
ATOM 729 N N . LEU A 1 94 ? -3.351 -5.181 2.306 1.00 80.12 94 LEU A N 1
ATOM 730 C CA . LEU A 1 94 ? -3.095 -4.173 3.331 1.00 80.12 94 LEU A CA 1
ATOM 731 C C . LEU A 1 94 ? -1.591 -3.966 3.556 1.00 80.12 94 LEU A C 1
ATOM 733 O O . LEU A 1 94 ? -0.912 -4.869 4.045 1.00 80.12 94 LEU A O 1
ATOM 737 N N . LEU A 1 95 ? -1.101 -2.759 3.265 1.00 75.44 95 LEU A N 1
ATOM 738 C CA . LEU A 1 95 ? 0.272 -2.323 3.514 1.00 75.44 95 LEU A CA 1
ATOM 739 C C . LEU A 1 95 ? 0.292 -1.457 4.788 1.00 75.44 95 LEU A C 1
ATOM 741 O O . LEU A 1 95 ? -0.015 -0.267 4.761 1.00 75.44 95 LEU A O 1
ATOM 745 N N . GLU A 1 96 ? 0.588 -2.056 5.943 1.00 68.06 96 GLU A N 1
ATOM 746 C CA . GLU A 1 96 ? 0.464 -1.379 7.243 1.00 68.06 96 GLU A CA 1
ATOM 747 C C . GLU A 1 96 ? 1.778 -1.412 8.035 1.00 68.06 96 GLU A C 1
ATOM 749 O O . GLU A 1 96 ? 2.464 -2.437 8.106 1.00 68.06 96 GLU A O 1
ATOM 754 N N . LYS A 1 97 ? 2.111 -0.285 8.680 1.00 60.06 97 LYS A N 1
ATOM 755 C CA . LYS A 1 97 ? 3.181 -0.222 9.687 1.00 60.06 97 LYS A CA 1
ATOM 756 C C . LYS A 1 97 ? 2.676 -0.745 11.033 1.00 60.06 97 LYS A C 1
ATOM 758 O O . LYS A 1 97 ? 1.484 -0.663 11.328 1.00 60.06 97 LYS A O 1
ATOM 763 N N . GLU A 1 98 ? 3.591 -1.247 11.864 1.00 59.12 98 GLU A N 1
ATOM 764 C CA . GLU A 1 98 ? 3.304 -1.748 13.221 1.00 59.12 98 GLU A CA 1
ATOM 765 C C . GLU 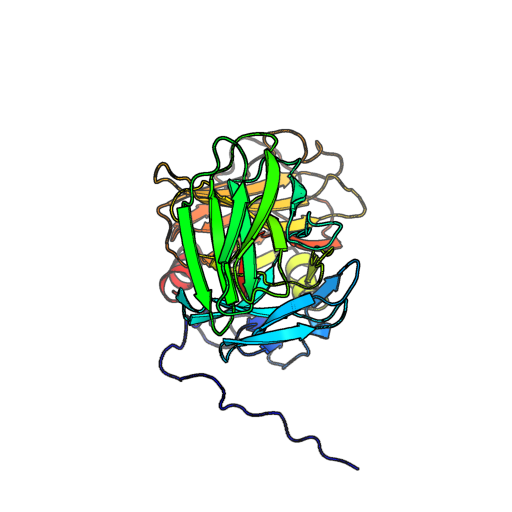A 1 98 ? 2.307 -0.839 13.969 1.00 59.12 98 GLU A C 1
ATOM 767 O O . GLU A 1 98 ? 2.415 0.389 13.906 1.00 59.12 98 GLU A O 1
ATOM 772 N N . THR A 1 99 ? 1.325 -1.420 14.668 1.00 59.94 99 THR A N 1
ATOM 773 C CA . THR A 1 99 ? 0.488 -0.667 15.613 1.00 59.94 99 THR A CA 1
ATOM 774 C C . THR A 1 99 ? 0.430 -1.336 16.968 1.00 59.94 99 THR A C 1
ATOM 776 O O . THR A 1 99 ? 0.152 -2.523 17.125 1.00 59.94 99 THR A O 1
ATOM 779 N N . ARG A 1 100 ? 0.708 -0.520 17.982 1.00 62.53 100 ARG A N 1
ATOM 780 C CA . ARG A 1 100 ? 0.837 -0.941 19.370 1.00 62.53 100 ARG A CA 1
ATOM 781 C C . ARG A 1 100 ? -0.368 -0.469 20.177 1.00 62.53 100 ARG A C 1
ATOM 783 O O . ARG A 1 100 ? -0.735 0.702 20.106 1.00 62.53 100 ARG A O 1
ATOM 790 N N . ASN A 1 101 ? -0.940 -1.379 20.967 1.00 71.38 101 ASN A N 1
ATOM 791 C CA . ASN A 1 101 ? -1.850 -1.022 22.055 1.00 71.38 101 A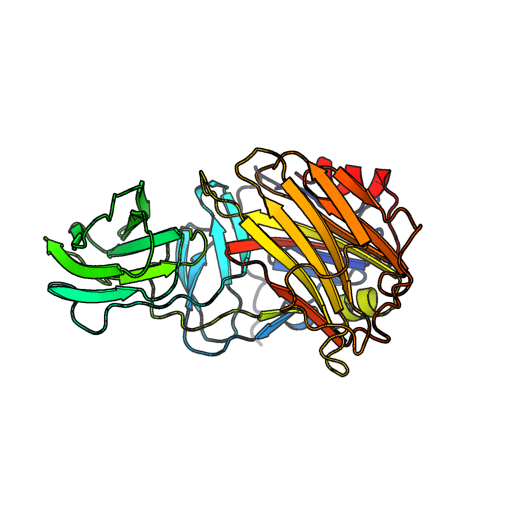SN A CA 1
ATOM 792 C C . ASN A 1 101 ? -1.033 -0.534 23.252 1.00 71.38 101 ASN A C 1
ATOM 794 O O . ASN A 1 101 ? -0.090 -1.218 23.648 1.00 71.38 101 ASN A O 1
ATOM 798 N N . PHE A 1 102 ? -1.401 0.604 23.826 1.00 74.12 102 PHE A N 1
ATOM 799 C CA . PHE A 1 102 ? -0.739 1.181 25.000 1.00 74.12 102 PHE A CA 1
ATOM 800 C C . PHE A 1 102 ? -1.456 0.905 26.312 1.00 74.12 102 PHE A C 1
ATOM 802 O O . PHE A 1 102 ? -1.013 1.389 27.348 1.00 74.12 102 PHE A O 1
ATOM 809 N N . LEU A 1 103 ? -2.563 0.165 26.280 1.00 72.69 103 LEU A N 1
ATOM 810 C CA . LEU A 1 103 ? -3.168 -0.348 27.499 1.00 72.69 103 LEU A CA 1
ATOM 811 C C . LEU A 1 103 ? -2.403 -1.598 27.941 1.00 72.69 103 LEU A C 1
ATOM 813 O O . LEU A 1 103 ? -2.304 -2.564 27.183 1.00 72.69 103 LEU A O 1
ATOM 817 N N . GLU A 1 104 ? -1.866 -1.562 29.158 1.00 65.75 104 GLU A N 1
ATOM 818 C CA . GLU A 1 104 ? -1.111 -2.665 29.776 1.00 65.75 104 GLU A CA 1
ATOM 819 C C . GLU A 1 104 ? -1.931 -3.433 30.833 1.00 65.75 104 GLU A C 1
ATOM 821 O O . GLU A 1 104 ? -1.457 -4.420 31.391 1.00 65.75 104 GLU A O 1
ATOM 826 N N . SER A 1 105 ? -3.168 -3.003 31.101 1.00 68.50 105 SER A N 1
ATOM 827 C CA . SER A 1 105 ? -4.062 -3.541 32.135 1.00 68.50 105 SER A CA 1
ATOM 828 C C . SER A 1 105 ? -5.536 -3.452 31.715 1.00 68.50 105 SER A C 1
ATOM 830 O O . SER A 1 105 ? -5.840 -3.033 30.594 1.00 68.50 105 SER A O 1
ATOM 832 N N . ASP A 1 106 ? -6.453 -3.804 32.627 1.00 80.06 106 ASP A N 1
ATOM 833 C CA . ASP A 1 106 ? -7.886 -3.518 32.485 1.00 80.06 106 ASP A CA 1
ATOM 834 C C . ASP A 1 106 ? -8.115 -2.060 32.101 1.00 80.06 106 ASP A C 1
ATOM 836 O O . ASP A 1 106 ? -7.491 -1.159 32.653 1.00 80.06 106 ASP A O 1
ATOM 840 N N . ALA A 1 107 ? -8.999 -1.839 31.132 1.00 81.19 107 ALA A N 1
ATOM 841 C CA . ALA A 1 107 ? -9.067 -0.565 30.434 1.00 81.19 107 ALA A CA 1
ATOM 842 C C . ALA A 1 107 ? -9.648 0.588 31.260 1.00 81.19 107 ALA A C 1
ATOM 844 O O . ALA A 1 107 ? -9.326 1.736 30.972 1.00 81.19 107 ALA A O 1
ATOM 845 N N . ASP A 1 108 ? -10.499 0.323 32.252 1.00 88.81 108 ASP A N 1
ATOM 846 C CA . ASP A 1 108 ? -11.038 1.391 33.097 1.00 88.81 108 ASP A CA 1
ATOM 847 C C . ASP A 1 108 ? -10.012 1.822 34.144 1.00 88.81 108 ASP A C 1
ATOM 849 O O . ASP A 1 108 ? -9.510 1.014 34.921 1.00 88.81 108 ASP A O 1
ATOM 853 N N . GLY A 1 109 ? -9.652 3.101 34.126 1.00 86.38 109 GLY A N 1
ATOM 854 C CA . GLY A 1 109 ? -8.558 3.652 34.917 1.00 86.38 109 GLY A CA 1
ATOM 855 C C . GLY A 1 109 ? -7.158 3.327 34.386 1.00 86.38 109 GLY A C 1
ATOM 856 O O . GLY A 1 109 ? -6.191 3.853 34.938 1.00 86.38 109 GLY A O 1
ATOM 857 N N . ALA A 1 110 ? -7.015 2.527 33.318 1.00 87.12 110 ALA A N 1
ATOM 858 C CA . ALA A 1 110 ? -5.707 2.238 32.733 1.00 87.12 110 ALA A CA 1
ATOM 859 C C . ALA A 1 110 ? -5.019 3.515 32.264 1.00 87.12 110 ALA A C 1
ATOM 861 O O . ALA A 1 110 ? -5.582 4.310 31.505 1.00 87.12 110 ALA A O 1
ATOM 862 N N . SER A 1 111 ? -3.762 3.657 32.664 1.00 88.69 111 SER A N 1
ATOM 863 C CA . SER A 1 111 ? -2.874 4.668 32.115 1.00 88.69 111 SER A CA 1
ATOM 864 C C . SER A 1 111 ? -2.394 4.252 30.729 1.00 88.69 111 SER A C 1
ATOM 866 O O . SER A 1 111 ? -2.117 3.080 30.478 1.00 88.69 111 SER A O 1
ATOM 868 N N . PHE A 1 112 ? -2.232 5.227 29.843 1.00 84.62 112 PHE A N 1
ATOM 869 C CA . PHE A 1 112 ? -1.543 5.052 28.572 1.00 84.62 112 PHE A CA 1
ATOM 870 C C . PHE A 1 112 ? -0.456 6.115 28.422 1.00 84.62 112 PHE A C 1
ATOM 872 O O . PHE A 1 112 ? -0.606 7.257 28.863 1.00 84.62 112 PHE A O 1
ATOM 879 N N . THR A 1 113 ? 0.634 5.739 27.758 1.00 83.94 113 THR A N 1
ATOM 880 C CA . THR A 1 113 ? 1.691 6.660 27.334 1.00 83.94 113 THR A CA 1
ATOM 881 C C . THR A 1 113 ? 1.973 6.426 25.859 1.00 83.94 113 THR A C 1
ATOM 883 O O . THR A 1 113 ? 2.432 5.355 25.473 1.00 83.94 113 THR A O 1
ATOM 886 N N . ALA A 1 114 ? 1.706 7.428 25.027 1.00 75.00 114 ALA A N 1
ATOM 887 C CA . ALA A 1 114 ? 2.003 7.388 23.602 1.00 75.00 114 ALA A CA 1
ATOM 888 C C . ALA A 1 114 ? 3.245 8.247 23.330 1.00 75.00 114 ALA A C 1
ATOM 890 O O . ALA A 1 114 ? 3.178 9.472 23.428 1.00 75.00 114 ALA A O 1
ATOM 891 N N . THR A 1 115 ? 4.383 7.615 23.021 1.00 67.56 115 THR A N 1
ATOM 892 C CA . THR A 1 115 ? 5.715 8.258 23.013 1.00 67.56 115 THR A CA 1
ATOM 893 C C . THR A 1 115 ? 6.113 8.943 21.707 1.00 67.56 115 THR A C 1
ATOM 895 O O . THR A 1 115 ? 6.956 9.831 21.732 1.00 67.56 115 THR A O 1
ATOM 898 N N . ASP A 1 116 ? 5.465 8.631 20.585 1.00 59.69 116 ASP A N 1
ATOM 899 C CA . ASP A 1 116 ? 5.958 9.052 19.258 1.00 59.69 116 ASP A CA 1
ATOM 900 C C . ASP A 1 116 ? 5.059 10.106 18.633 1.00 59.69 116 ASP A C 1
ATOM 902 O O . ASP A 1 116 ? 3.854 9.937 18.706 1.00 59.69 116 ASP A O 1
ATOM 906 N N . ALA A 1 117 ? 5.583 11.154 17.996 1.00 49.12 117 ALA A N 1
ATOM 907 C CA . ALA A 1 117 ? 4.758 12.159 17.318 1.00 49.12 117 ALA A CA 1
ATOM 908 C C . ALA A 1 117 ? 3.941 11.535 16.161 1.00 49.12 117 ALA A C 1
ATOM 910 O O . ALA A 1 117 ? 4.401 11.475 15.026 1.00 49.12 117 ALA A O 1
ATOM 911 N N . GLY A 1 118 ? 2.741 11.048 16.476 1.00 55.78 118 GLY A N 1
ATOM 912 C CA . GLY A 1 118 ? 1.716 10.626 15.529 1.00 55.78 118 GLY A CA 1
ATOM 913 C C . GLY A 1 118 ? 0.582 11.642 15.489 1.00 55.78 118 GLY A C 1
ATOM 914 O O . GLY A 1 118 ? 0.418 12.433 16.422 1.00 55.78 118 GLY A O 1
ATOM 915 N N . GLU A 1 119 ? -0.171 11.645 14.394 1.00 55.84 119 GLU A N 1
ATOM 916 C CA . GLU A 1 119 ? -1.183 12.670 14.117 1.00 55.84 119 GLU A CA 1
ATOM 917 C C . GLU A 1 119 ? -2.402 12.547 15.042 1.00 55.84 119 GLU A C 1
ATOM 919 O O . GLU A 1 119 ? -2.934 13.567 15.483 1.00 55.84 119 GLU A O 1
ATOM 924 N N . ASP A 1 120 ? -2.785 11.315 15.408 1.00 67.81 120 ASP A N 1
ATOM 925 C CA . ASP A 1 120 ? -3.965 11.036 16.230 1.00 67.81 120 ASP A CA 1
ATOM 926 C C . ASP A 1 120 ? -3.732 9.924 17.271 1.00 67.81 120 ASP A C 1
ATOM 928 O O . ASP A 1 120 ? -2.991 8.960 17.054 1.00 67.81 120 ASP A O 1
ATOM 932 N N . ILE A 1 121 ? -4.454 10.017 18.392 1.00 76.06 121 ILE A N 1
ATOM 933 C CA . ILE A 1 121 ? -4.699 8.887 19.297 1.00 76.06 121 ILE A CA 1
ATOM 934 C C . ILE A 1 121 ? -6.026 8.243 18.909 1.00 76.06 121 ILE A C 1
ATOM 936 O O . ILE A 1 121 ? -7.067 8.902 18.890 1.00 76.06 121 ILE A O 1
ATOM 940 N N . LEU A 1 122 ? -5.998 6.942 18.638 1.00 78.56 122 LEU A N 1
ATOM 941 C CA . LEU A 1 122 ? -7.188 6.141 18.383 1.00 78.56 122 LEU A CA 1
ATOM 942 C C . LEU A 1 122 ? -7.600 5.420 19.666 1.00 78.56 122 LEU A C 1
ATOM 944 O O . LEU A 1 122 ? -6.812 4.670 20.242 1.00 78.56 122 LEU A O 1
ATOM 948 N N . VAL A 1 123 ? -8.858 5.602 20.062 1.00 81.12 123 VAL A N 1
ATOM 949 C CA . VAL A 1 123 ? -9.505 4.820 21.119 1.00 81.12 123 VAL A CA 1
ATOM 950 C C . VAL A 1 123 ? -10.642 4.017 20.518 1.00 81.12 123 VAL A C 1
ATOM 952 O O . VAL A 1 123 ? -11.518 4.584 19.865 1.00 81.12 123 VAL A O 1
ATOM 955 N N . SER A 1 124 ? -10.655 2.701 20.717 1.00 78.06 124 SER A N 1
ATOM 956 C CA . SER A 1 124 ? -11.694 1.841 20.144 1.00 78.06 124 SER A CA 1
ATOM 957 C C . SER A 1 124 ? -12.180 0.776 21.124 1.00 78.06 124 SER A C 1
ATOM 959 O O . SER A 1 124 ? -11.412 0.287 21.948 1.00 78.06 124 SER A O 1
ATOM 961 N N . TRP A 1 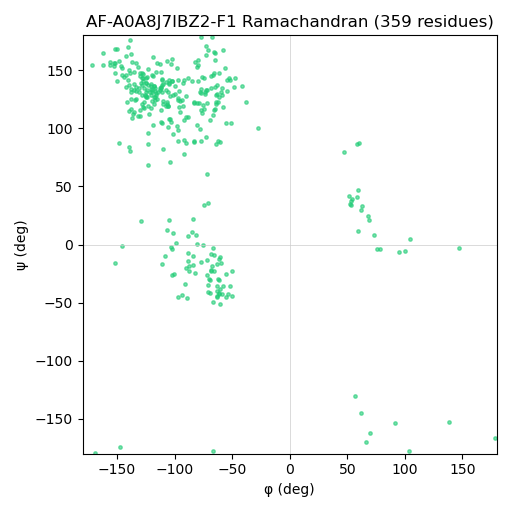125 ? -13.461 0.406 21.036 1.00 82.19 125 TRP A N 1
ATOM 962 C CA . TRP A 1 125 ? -14.099 -0.573 21.929 1.00 82.19 125 TRP A CA 1
ATOM 963 C C . TRP A 1 125 ? -15.324 -1.237 21.294 1.00 82.19 125 TRP A C 1
ATOM 965 O O . TRP A 1 125 ? -15.916 -0.687 20.363 1.00 82.19 125 TRP A O 1
ATOM 975 N N . ARG A 1 126 ? -15.699 -2.430 21.776 1.00 81.19 126 ARG A N 1
ATOM 976 C CA . ARG A 1 126 ? -16.951 -3.127 21.433 1.00 81.19 126 ARG A CA 1
ATOM 977 C C . ARG A 1 126 ? -18.021 -2.909 22.494 1.00 81.19 126 ARG A C 1
ATOM 979 O O . ARG A 1 126 ? -17.688 -2.786 23.664 1.00 81.19 126 ARG A O 1
ATOM 986 N N . GLY A 1 127 ? -19.287 -2.959 22.093 1.00 81.69 127 GLY A N 1
ATOM 987 C CA . GLY A 1 127 ? -20.444 -2.861 22.982 1.00 81.69 127 GLY A CA 1
ATOM 988 C C . GLY A 1 127 ? -21.130 -1.496 22.935 1.00 81.69 127 GLY A C 1
ATOM 989 O O . GLY A 1 127 ? -20.770 -0.623 22.145 1.00 81.69 127 GLY A O 1
ATOM 990 N N . SER A 1 128 ? -22.165 -1.341 23.759 1.00 87.56 128 SER A N 1
ATOM 991 C CA . SER A 1 128 ? -22.986 -0.126 23.832 1.00 87.56 128 SER A CA 1
ATOM 992 C C . SER A 1 128 ? -22.449 0.917 24.813 1.00 87.56 128 SER A C 1
ATOM 994 O O . SER A 1 128 ? -22.999 2.014 24.888 1.00 87.56 128 SER A O 1
ATOM 996 N N . GLY A 1 129 ? -21.417 0.572 25.586 1.00 88.44 129 GLY A N 1
ATOM 997 C CA . GLY A 1 129 ? -20.731 1.493 26.481 1.00 88.44 129 GLY A CA 1
ATOM 998 C C . GLY A 1 129 ? -19.966 2.590 25.740 1.00 88.44 129 GLY A C 1
ATOM 999 O O . GLY A 1 129 ? -19.986 2.685 24.512 1.00 88.44 129 GLY A O 1
ATOM 1000 N N . THR A 1 130 ? -19.270 3.432 26.494 1.00 89.88 130 THR A N 1
ATOM 1001 C CA . TH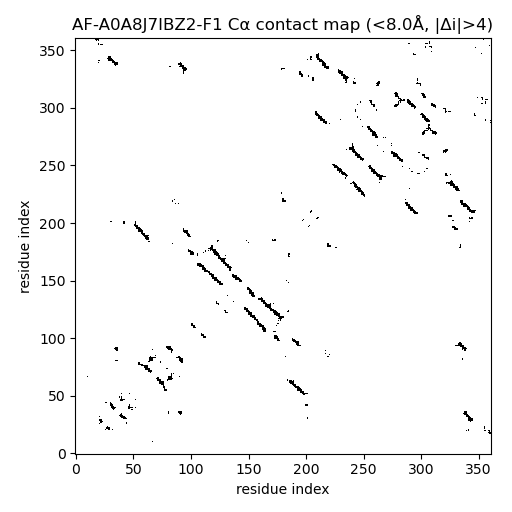R A 1 130 ? -18.420 4.506 25.979 1.00 89.88 130 THR A CA 1
ATOM 1002 C C . THR A 1 130 ? -17.031 4.410 26.590 1.00 89.88 130 THR A C 1
ATOM 1004 O O . THR A 1 130 ? -16.893 4.142 27.780 1.00 89.88 130 THR A O 1
ATOM 1007 N N . VAL A 1 131 ? -16.005 4.663 25.778 1.00 87.44 131 VAL A N 1
ATOM 1008 C CA . VAL A 1 131 ? -14.620 4.773 26.239 1.00 87.44 131 VAL A CA 1
ATOM 1009 C C . VAL A 1 131 ? -14.082 6.151 25.882 1.00 87.44 131 VAL A C 1
ATOM 1011 O O . VAL A 1 131 ? -14.218 6.611 24.743 1.00 87.44 131 VAL A O 1
ATOM 1014 N N . THR A 1 132 ? -13.473 6.809 26.863 1.00 89.06 132 THR A N 1
ATOM 1015 C CA . THR A 1 132 ? -12.930 8.160 26.716 1.00 89.06 132 THR A CA 1
ATOM 1016 C C . THR A 1 132 ? -11.519 8.217 27.306 1.00 89.06 132 THR A C 1
ATOM 1018 O O . THR A 1 132 ? -11.348 7.858 28.470 1.00 89.06 132 THR A O 1
ATOM 1021 N N . PRO A 1 133 ? -10.502 8.662 26.546 1.00 87.88 133 PRO A N 1
ATOM 1022 C CA . PRO A 1 133 ? -9.205 9.004 27.102 1.00 87.88 133 PRO A CA 1
ATOM 1023 C C . PRO A 1 133 ? -9.280 10.374 27.790 1.00 87.88 133 PRO A C 1
ATOM 1025 O O . PRO A 1 133 ? -9.781 11.345 27.225 1.00 87.88 133 PRO A O 1
ATOM 1028 N N . ASN A 1 134 ? -8.725 10.462 28.990 1.00 86.06 134 ASN A N 1
ATOM 1029 C CA . ASN A 1 134 ? -8.557 11.687 29.753 1.00 86.06 134 ASN A CA 1
ATOM 1030 C C . ASN A 1 134 ? -7.082 12.089 29.711 1.00 86.06 134 ASN A C 1
ATOM 1032 O O . ASN A 1 134 ? -6.250 11.533 30.428 1.00 86.06 134 ASN A O 1
ATOM 1036 N N . ALA A 1 135 ? -6.761 13.060 28.863 1.00 80.69 135 ALA A N 1
ATOM 1037 C CA . ALA A 1 135 ? -5.470 13.739 28.841 1.00 80.69 135 ALA A CA 1
ATOM 1038 C C . ALA A 1 135 ? -5.676 15.199 28.426 1.00 80.69 135 ALA A C 1
ATOM 1040 O O . ALA A 1 135 ? -6.632 15.514 27.711 1.00 80.69 135 ALA A O 1
ATOM 1041 N N . SER A 1 136 ? -4.781 16.093 28.850 1.00 73.62 136 SER A N 1
ATOM 1042 C CA . SER A 1 136 ? -4.832 17.492 28.428 1.00 73.62 136 SER A CA 1
ATOM 1043 C C . SER A 1 136 ? -4.624 17.613 26.910 1.00 73.62 136 SER A C 1
ATOM 1045 O O . SER A 1 136 ? -3.771 16.946 26.310 1.00 73.62 136 SER A O 1
ATOM 1047 N N . ASP A 1 137 ? -5.421 18.476 26.282 1.00 73.88 137 ASP A N 1
ATOM 1048 C CA . ASP A 1 137 ? -5.366 18.812 24.852 1.00 73.88 137 ASP A CA 1
ATOM 1049 C C . ASP A 1 137 ? -5.629 17.641 23.884 1.00 73.88 137 ASP A C 1
ATOM 1051 O O . ASP A 1 137 ? -5.106 17.621 22.767 1.00 73.88 137 ASP A O 1
ATOM 1055 N N . LEU A 1 138 ? -6.437 16.655 24.291 1.00 81.31 138 LEU A N 1
ATOM 1056 C CA . LEU A 1 138 ? -7.057 15.710 23.357 1.00 81.31 138 LEU A CA 1
ATOM 1057 C C . LEU A 1 138 ? -8.427 16.234 22.928 1.00 81.31 138 LEU A C 1
ATOM 1059 O O . LEU A 1 138 ? -9.391 16.178 23.689 1.00 81.31 138 LEU A O 1
ATOM 1063 N N . ALA A 1 139 ? -8.534 16.706 21.690 1.00 82.75 139 ALA A N 1
ATOM 1064 C CA . ALA A 1 139 ? -9.810 17.063 21.088 1.00 82.75 139 ALA A CA 1
ATOM 1065 C C . ALA A 1 139 ? -10.291 15.926 20.183 1.00 82.75 139 ALA A C 1
ATOM 1067 O O . ALA A 1 139 ? -9.550 15.449 19.323 1.00 82.75 139 ALA A O 1
ATOM 1068 N N . LEU A 1 140 ? -11.539 15.490 20.355 1.00 83.56 140 LEU A N 1
ATOM 1069 C CA . LEU A 1 140 ? -12.153 14.516 19.455 1.00 83.56 140 LEU A CA 1
ATOM 1070 C C . LEU A 1 140 ? -12.278 15.128 18.049 1.00 83.56 140 LEU A C 1
ATOM 1072 O O . LEU A 1 140 ? -12.955 16.136 17.870 1.00 83.56 140 LEU A O 1
ATOM 1076 N N . ARG A 1 141 ? -11.653 14.500 17.050 1.00 75.44 141 ARG A N 1
ATOM 1077 C CA . ARG A 1 141 ? -11.760 14.875 15.631 1.00 75.44 141 ARG A CA 1
ATOM 1078 C C . ARG A 1 141 ? -12.915 14.174 14.934 1.00 75.44 141 ARG A C 1
ATOM 1080 O O . ARG A 1 141 ? -13.642 14.792 14.164 1.00 75.44 141 ARG A O 1
ATOM 1087 N N . ARG A 1 142 ? -13.039 12.863 15.150 1.00 70.06 142 ARG A N 1
ATOM 1088 C CA . ARG A 1 142 ? -13.989 11.994 14.440 1.00 70.06 142 ARG A CA 1
ATOM 1089 C C . ARG A 1 142 ? -14.381 10.810 15.313 1.00 70.06 142 ARG A C 1
ATOM 1091 O O . ARG A 1 142 ? -13.562 10.287 16.066 1.00 70.06 142 ARG A O 1
ATOM 1098 N N . GLU A 1 143 ? -15.617 10.354 15.149 1.00 77.31 143 GLU A N 1
ATOM 1099 C CA . GLU A 1 143 ? -16.099 9.064 15.642 1.00 77.31 143 GLU A CA 1
ATOM 1100 C C . GLU A 1 143 ? -16.587 8.223 14.454 1.00 77.31 143 GLU A C 1
ATOM 1102 O O . GLU A 1 143 ? -17.221 8.740 13.533 1.00 77.31 143 GLU A O 1
ATOM 1107 N N . VAL A 1 144 ? -16.266 6.930 14.460 1.00 65.06 144 VAL A N 1
ATOM 1108 C CA . VAL A 1 144 ? -16.697 5.953 13.454 1.00 65.06 144 VAL A CA 1
ATOM 1109 C C . VAL A 1 144 ? -17.308 4.756 14.165 1.00 65.06 144 VAL A C 1
ATOM 1111 O O . VAL A 1 144 ? -16.763 4.268 15.156 1.00 65.06 144 VAL A O 1
ATOM 1114 N N . LYS A 1 145 ? -18.429 4.261 13.639 1.00 68.00 145 LYS A N 1
ATOM 1115 C CA . LYS A 1 145 ? -19.102 3.057 14.132 1.00 68.00 145 LYS A CA 1
ATOM 1116 C C . LYS A 1 145 ? -19.179 2.026 13.020 1.00 68.00 145 LYS A C 1
ATOM 1118 O O . LYS A 1 145 ? -19.646 2.338 11.929 1.00 68.00 145 LYS A O 1
ATOM 1123 N N . ALA A 1 146 ? -18.741 0.808 13.316 1.00 55.38 146 ALA A N 1
ATOM 1124 C CA . ALA A 1 146 ? -18.835 -0.330 12.412 1.00 55.38 146 ALA A CA 1
ATOM 1125 C C . ALA A 1 146 ? -19.223 -1.581 13.210 1.00 55.38 146 ALA A C 1
ATOM 1127 O O . ALA A 1 146 ? -18.499 -2.035 14.101 1.00 55.38 146 ALA A O 1
ATOM 1128 N N . GLY A 1 147 ? -20.410 -2.122 12.922 1.00 66.81 147 GLY A N 1
ATOM 1129 C CA . GLY A 1 147 ? -20.997 -3.213 13.701 1.00 66.81 147 GLY A CA 1
ATOM 1130 C C . GLY A 1 147 ? -21.141 -2.848 15.184 1.00 66.81 147 GLY A C 1
ATOM 1131 O O . GLY A 1 147 ? -21.648 -1.784 15.526 1.00 66.81 147 GLY A O 1
ATOM 1132 N N . GLN A 1 148 ? -20.673 -3.727 16.072 1.00 69.50 148 GLN A N 1
ATOM 1133 C CA . GLN A 1 148 ? -20.698 -3.510 17.526 1.00 69.50 148 GLN A CA 1
ATOM 1134 C C . GLN A 1 148 ? -19.504 -2.705 18.057 1.00 69.50 148 GLN A C 1
ATOM 1136 O O . GLN A 1 148 ? -19.286 -2.689 19.265 1.00 69.50 148 GLN A O 1
ATOM 1141 N N . ARG A 1 149 ? -18.685 -2.096 17.195 1.00 69.06 149 ARG A N 1
ATOM 1142 C CA . ARG A 1 149 ? -17.454 -1.418 17.603 1.00 69.06 149 ARG A CA 1
ATOM 1143 C C . ARG A 1 149 ? -17.513 0.073 17.277 1.00 69.06 149 ARG A C 1
ATOM 1145 O O . ARG A 1 149 ? -17.914 0.470 16.184 1.00 69.06 149 ARG A O 1
ATOM 1152 N N . THR A 1 150 ? -17.069 0.878 18.235 1.00 76.62 150 THR A N 1
ATOM 1153 C CA . THR A 1 150 ? -16.894 2.325 18.096 1.00 76.62 150 THR A CA 1
ATOM 1154 C C . THR A 1 150 ? -15.404 2.659 18.118 1.00 76.62 150 THR A C 1
ATOM 1156 O O . THR A 1 150 ? -14.628 2.031 18.841 1.00 76.62 150 THR A O 1
ATOM 1159 N N . ALA A 1 151 ? -15.005 3.633 17.306 1.00 75.06 151 ALA A N 1
ATOM 1160 C CA . ALA A 1 151 ? -13.655 4.169 17.218 1.00 75.06 151 ALA A CA 1
ATOM 1161 C C . ALA A 1 151 ? -13.702 5.698 17.285 1.00 75.06 151 ALA A C 1
ATOM 1163 O O . ALA A 1 151 ? -14.465 6.330 16.554 1.00 75.06 151 ALA A O 1
ATOM 1164 N N . ARG A 1 152 ? -12.874 6.291 18.142 1.00 80.25 152 ARG A N 1
ATOM 1165 C CA . ARG A 1 152 ? -12.725 7.735 18.322 1.00 80.25 152 ARG A CA 1
ATOM 1166 C C . ARG A 1 152 ? -11.294 8.160 18.048 1.00 80.25 152 ARG A C 1
ATOM 1168 O O . ARG A 1 152 ? -10.356 7.543 18.546 1.00 80.25 152 ARG A O 1
ATOM 1175 N N . PHE A 1 153 ? -11.158 9.233 17.285 1.00 75.69 153 PHE A N 1
ATOM 1176 C CA . PHE A 1 153 ? -9.886 9.796 16.851 1.00 75.69 153 PHE A CA 1
ATOM 1177 C C . PHE A 1 153 ? -9.674 11.123 17.562 1.00 75.69 153 PHE A C 1
ATOM 1179 O O . PHE A 1 153 ? -10.499 12.026 17.420 1.00 75.69 153 PHE A O 1
ATOM 1186 N N . TYR A 1 154 ? -8.594 11.243 18.323 1.00 79.88 154 TYR A N 1
ATOM 1187 C CA . TYR A 1 154 ? -8.267 12.438 19.091 1.00 79.88 154 TYR A CA 1
ATOM 1188 C C . TYR A 1 154 ? -7.031 13.120 18.517 1.00 79.88 154 TYR A C 1
ATOM 1190 O O . TYR A 1 154 ? -6.033 12.447 18.270 1.00 79.88 154 TYR A O 1
ATOM 1198 N N . THR A 1 155 ? -7.083 14.447 18.362 1.00 74.06 155 THR A N 1
ATOM 1199 C CA . THR A 1 155 ? -5.931 15.261 17.952 1.00 74.06 155 THR A CA 1
ATOM 1200 C C . THR A 1 155 ? -4.755 15.021 18.882 1.00 74.06 155 THR A C 1
ATOM 1202 O O . THR A 1 155 ? -4.935 14.991 20.105 1.00 74.06 155 THR A O 1
ATOM 1205 N N . ARG A 1 156 ? -3.542 14.982 18.334 1.00 71.31 156 ARG A N 1
ATOM 1206 C CA . ARG A 1 156 ? -2.331 14.933 19.143 1.00 71.31 156 ARG A CA 1
ATOM 1207 C C . ARG A 1 156 ? -1.298 15.981 18.736 1.00 71.31 156 ARG A C 1
ATOM 1209 O O . ARG A 1 156 ? -1.084 16.265 17.566 1.00 71.31 156 ARG A O 1
ATOM 1216 N N . SER A 1 157 ? -0.592 16.492 19.741 1.00 63.06 157 SER A N 1
ATOM 1217 C CA . SER A 1 157 ? 0.712 17.137 19.595 1.00 63.06 157 SER A CA 1
ATOM 1218 C C . SER A 1 157 ? 1.640 16.673 20.726 1.00 63.06 157 SER A C 1
ATOM 1220 O O . SER A 1 157 ? 1.229 16.605 21.885 1.00 63.06 157 SER A O 1
ATOM 1222 N N . GLY A 1 158 ? 2.883 16.308 20.398 1.00 68.06 158 GLY A N 1
ATOM 1223 C CA . GLY A 1 158 ? 3.899 15.904 21.384 1.00 68.06 158 GLY A CA 1
ATOM 1224 C C . GLY A 1 158 ? 3.604 14.593 22.128 1.00 68.06 158 GLY A C 1
ATOM 1225 O O . GLY A 1 158 ? 2.722 13.829 21.748 1.00 68.06 158 GLY A O 1
ATOM 1226 N N . LEU A 1 159 ? 4.378 14.288 23.173 1.00 79.38 159 LEU A N 1
ATOM 1227 C CA . LEU A 1 159 ? 4.137 13.160 24.088 1.00 79.38 159 LEU A CA 1
ATOM 1228 C C . LEU A 1 159 ? 2.753 13.294 24.742 1.00 79.38 159 LEU A C 1
ATOM 1230 O O . LEU A 1 159 ? 2.403 14.379 25.207 1.00 79.38 159 LEU A O 1
ATOM 1234 N N . LYS A 1 160 ? 1.979 12.203 24.803 1.00 81.19 160 LYS A N 1
ATOM 1235 C CA . LYS A 1 160 ? 0.681 12.193 25.495 1.00 81.19 160 LYS A CA 1
ATOM 1236 C C . LYS A 1 160 ? 0.608 11.080 26.527 1.00 81.19 160 LYS A C 1
ATOM 1238 O O . LYS A 1 160 ? 0.854 9.915 26.215 1.00 81.19 160 LYS A O 1
ATOM 1243 N N . THR A 1 161 ? 0.227 11.469 27.736 1.00 85.12 161 THR A N 1
ATOM 1244 C CA . THR A 1 161 ? -0.059 10.588 28.865 1.00 85.12 161 THR A CA 1
ATOM 1245 C C . THR A 1 161 ? -1.462 10.880 29.373 1.00 85.12 161 THR A C 1
ATOM 1247 O O . THR A 1 161 ? -1.884 12.035 29.424 1.00 85.12 161 THR A O 1
ATOM 1250 N N . GLY A 1 162 ? -2.201 9.835 29.720 1.00 88.31 162 GLY A N 1
ATOM 1251 C CA . GLY A 1 162 ? -3.563 9.971 30.218 1.00 88.31 162 GLY A CA 1
ATOM 1252 C C . GLY A 1 162 ? -4.096 8.673 30.787 1.00 88.31 162 GLY A C 1
ATOM 1253 O O . GLY A 1 162 ? -3.401 7.658 30.786 1.00 88.31 162 GLY A O 1
ATOM 1254 N N . THR A 1 163 ? -5.340 8.711 31.248 1.00 90.94 163 THR A N 1
ATOM 1255 C CA . THR A 1 163 ? -6.078 7.524 31.695 1.00 90.94 163 THR A CA 1
ATOM 1256 C C . THR A 1 163 ? -7.277 7.271 30.799 1.00 90.94 163 THR A C 1
ATOM 1258 O O . THR A 1 163 ? -7.769 8.182 30.140 1.00 90.94 163 THR A O 1
ATOM 1261 N N . VAL A 1 164 ? -7.760 6.039 30.743 1.00 90.12 164 VAL A N 1
ATOM 1262 C CA . VAL A 1 164 ? -9.008 5.703 30.057 1.00 90.12 164 VAL A CA 1
ATOM 1263 C C . VAL A 1 164 ? -10.137 5.587 31.072 1.00 90.12 164 VAL A C 1
ATOM 1265 O O . VAL A 1 164 ? -9.963 4.988 32.124 1.00 90.12 164 VAL A O 1
ATOM 1268 N N . THR A 1 165 ? -11.300 6.152 30.758 1.00 92.81 165 THR A N 1
ATOM 1269 C CA . THR A 1 165 ? -12.541 5.921 31.505 1.00 92.81 165 THR A CA 1
ATOM 1270 C C . THR A 1 165 ? -13.514 5.135 30.653 1.00 92.81 165 THR A C 1
ATOM 1272 O O . THR A 1 165 ? -13.728 5.452 29.477 1.00 92.81 165 THR A O 1
ATOM 1275 N N . VAL A 1 166 ? -14.128 4.137 31.273 1.00 93.19 166 VAL A N 1
ATOM 1276 C CA . VAL A 1 166 ? -15.100 3.249 30.654 1.00 93.19 166 VAL A CA 1
ATOM 1277 C C . VAL A 1 166 ? -16.450 3.421 31.336 1.00 93.19 166 VAL A C 1
ATOM 1279 O O . VAL A 1 166 ? -16.555 3.381 32.556 1.00 93.19 166 VAL A O 1
ATOM 1282 N N . SER A 1 167 ? -17.511 3.604 30.552 1.00 93.06 167 SER A N 1
ATOM 1283 C CA . SER A 1 167 ? -18.881 3.639 31.067 1.00 93.06 167 SER A CA 1
ATOM 1284 C C . SER A 1 167 ? -19.782 2.655 30.327 1.00 93.06 167 SER A C 1
ATOM 1286 O O . SER A 1 167 ? -19.776 2.579 29.099 1.00 93.06 167 SER A O 1
ATOM 1288 N N . GLY A 1 168 ? -20.584 1.897 31.077 1.00 90.56 168 GLY A N 1
ATOM 1289 C CA . GLY A 1 168 ? -21.453 0.853 30.529 1.00 90.56 168 GLY A CA 1
ATOM 1290 C C . GLY A 1 168 ? -20.691 -0.367 29.995 1.00 90.56 168 GLY A C 1
ATOM 1291 O O . GLY A 1 168 ? -19.527 -0.590 30.311 1.00 90.56 168 GLY A O 1
ATOM 1292 N N . GLU A 1 169 ? -21.366 -1.171 29.172 1.00 88.62 169 GLU A N 1
ATOM 1293 C CA . GLU A 1 169 ? -20.802 -2.396 28.593 1.00 88.62 169 GLU A CA 1
ATOM 1294 C C . GLU A 1 169 ? -19.857 -2.068 27.428 1.00 88.62 169 GLU A C 1
ATOM 1296 O O . GLU A 1 169 ? -20.280 -2.000 26.268 1.00 88.62 169 GLU A O 1
ATOM 1301 N N . ALA A 1 170 ? -18.576 -1.860 27.735 1.00 84.62 170 ALA A N 1
ATOM 1302 C CA . ALA A 1 170 ? -17.508 -1.765 26.747 1.00 84.62 170 ALA A CA 1
ATOM 1303 C C . ALA A 1 170 ? -16.479 -2.885 26.950 1.00 84.62 170 ALA A C 1
ATOM 1305 O O . ALA A 1 170 ? -16.093 -3.205 28.070 1.00 84.62 170 ALA A O 1
ATOM 1306 N N . ARG A 1 171 ? -16.047 -3.505 25.852 1.00 80.62 171 ARG A N 1
ATOM 1307 C CA . ARG A 1 171 ? -15.133 -4.656 25.839 1.00 80.62 171 ARG A CA 1
ATOM 1308 C C . ARG A 1 171 ? -14.091 -4.502 24.739 1.00 80.62 171 ARG A C 1
ATOM 1310 O O . ARG A 1 171 ? -14.263 -3.689 23.828 1.00 80.62 171 ARG A O 1
ATOM 1317 N N . ASP A 1 172 ? -13.021 -5.288 24.819 1.00 73.94 172 ASP A N 1
ATOM 1318 C CA . ASP A 1 172 ? -11.919 -5.295 23.847 1.00 73.94 172 ASP A CA 1
ATOM 1319 C C . ASP A 1 172 ? -11.312 -3.897 23.627 1.00 73.94 172 ASP A C 1
ATOM 1321 O O . ASP A 1 172 ? -11.050 -3.488 22.496 1.00 73.94 172 ASP A O 1
ATOM 1325 N N . ILE A 1 173 ? -11.183 -3.120 24.699 1.00 77.50 173 ILE A N 1
ATOM 1326 C CA . ILE A 1 173 ? -10.865 -1.692 24.651 1.00 77.50 173 ILE A CA 1
ATOM 1327 C C . ILE A 1 173 ? -9.394 -1.479 24.313 1.00 77.50 173 ILE A C 1
ATOM 1329 O O . ILE A 1 173 ? -8.529 -2.236 24.749 1.00 77.50 173 ILE A O 1
ATOM 1333 N N . MET A 1 174 ? -9.114 -0.440 23.530 1.00 76.31 174 MET A N 1
ATOM 1334 C CA . MET A 1 174 ? -7.780 -0.167 23.016 1.00 76.31 174 MET A CA 1
ATOM 1335 C C . MET A 1 174 ? -7.474 1.314 22.947 1.00 76.31 174 MET A C 1
ATOM 1337 O O . MET A 1 174 ? -8.342 2.107 22.581 1.00 76.31 174 MET A O 1
ATOM 1341 N N . VAL A 1 175 ? -6.213 1.645 23.220 1.00 78.38 175 VAL A N 1
ATOM 1342 C CA . VAL A 1 175 ? -5.627 2.959 22.958 1.00 78.38 175 VAL A CA 1
ATOM 1343 C C . VAL A 1 175 ? -4.373 2.754 22.141 1.00 78.38 175 VAL A C 1
ATOM 1345 O O . VAL A 1 175 ? -3.425 2.114 22.588 1.00 78.38 175 VAL A O 1
ATOM 1348 N N . THR A 1 176 ? -4.364 3.293 20.934 1.00 73.50 176 THR A N 1
ATOM 1349 C CA . THR A 1 176 ? -3.268 3.103 19.986 1.00 73.50 176 THR A CA 1
ATOM 1350 C C . THR A 1 176 ? -2.849 4.436 19.402 1.00 73.50 176 THR A C 1
ATOM 1352 O O . THR A 1 176 ? -3.654 5.358 19.275 1.00 73.50 176 THR A O 1
ATOM 1355 N N . ASN A 1 177 ? -1.590 4.522 19.006 1.00 65.12 177 ASN A N 1
ATOM 1356 C CA . ASN A 1 177 ? -1.021 5.655 18.290 1.00 65.12 177 ASN A CA 1
ATOM 1357 C C . ASN A 1 177 ? -0.705 5.131 16.911 1.00 65.12 177 ASN A C 1
ATOM 1359 O O . ASN A 1 177 ? -0.106 4.060 16.766 1.00 65.12 177 ASN A O 1
ATOM 1363 N N . SER A 1 178 ? -1.100 5.905 15.920 1.00 52.59 178 SER A N 1
ATOM 1364 C CA . SER A 1 178 ? -0.635 5.694 14.572 1.00 52.59 178 SER A CA 1
ATOM 1365 C C . SER A 1 178 ? 0.084 6.943 14.108 1.00 52.59 178 SER A C 1
ATOM 1367 O O . SER A 1 178 ? -0.394 8.058 14.300 1.00 52.59 178 SER A O 1
ATOM 1369 N N . ASN A 1 179 ? 1.225 6.748 13.457 1.00 48.97 179 ASN A N 1
ATOM 1370 C CA . ASN A 1 179 ? 1.974 7.840 12.845 1.00 48.97 179 ASN A CA 1
ATOM 1371 C C . ASN A 1 179 ? 1.404 8.241 11.469 1.00 48.97 179 ASN A C 1
ATOM 1373 O O . ASN A 1 179 ? 2.035 9.025 10.768 1.00 48.97 179 ASN A O 1
ATOM 1377 N N . SER A 1 180 ? 0.244 7.694 11.085 1.00 43.16 180 SER A N 1
ATOM 1378 C CA . SER A 1 180 ? -0.458 7.949 9.821 1.00 43.16 180 SER A CA 1
ATOM 1379 C C . SER A 1 180 ? -1.870 7.296 9.842 1.00 43.16 180 SER A C 1
ATOM 1381 O O . SER A 1 180 ? -2.139 6.420 10.667 1.00 43.16 180 SER A O 1
ATOM 1383 N N . ALA A 1 181 ? -2.845 7.802 9.077 1.00 35.66 181 ALA A N 1
ATOM 1384 C CA . ALA A 1 181 ? -4.273 7.541 9.337 1.00 35.66 181 ALA A CA 1
ATOM 1385 C C . ALA A 1 181 ? -4.723 6.084 9.103 1.00 35.66 181 ALA A C 1
ATOM 1387 O O . ALA A 1 181 ? -4.459 5.516 8.049 1.00 35.66 181 ALA A O 1
ATOM 1388 N N . ARG A 1 182 ? -5.503 5.514 10.038 1.00 46.94 182 ARG A N 1
ATOM 1389 C CA . ARG A 1 182 ? -6.014 4.131 9.950 1.00 46.94 182 ARG A CA 1
ATOM 1390 C C . ARG A 1 182 ? -7.534 4.058 9.936 1.00 46.94 182 ARG A C 1
ATOM 1392 O O . ARG A 1 182 ? -8.197 4.582 10.835 1.00 46.94 182 ARG A O 1
ATOM 1399 N N . THR A 1 183 ? -8.085 3.303 8.989 1.00 41.66 183 THR A N 1
ATOM 1400 C CA . THR A 1 183 ? -9.470 2.835 9.051 1.00 41.66 183 THR A CA 1
ATOM 1401 C C . THR A 1 183 ? -9.536 1.647 10.014 1.00 41.66 183 THR A C 1
ATOM 1403 O O . THR A 1 183 ? -9.200 0.521 9.679 1.00 41.66 183 THR A O 1
ATOM 1406 N N . PHE A 1 184 ? -9.965 1.929 11.243 1.00 40.72 184 PHE A N 1
ATOM 1407 C CA . PHE A 1 184 ? -10.560 0.971 12.175 1.00 40.72 184 PHE A CA 1
ATOM 1408 C C . PHE A 1 184 ? -9.716 -0.261 12.566 1.00 40.72 184 PHE A C 1
ATOM 1410 O O . PHE A 1 184 ? -9.919 -1.359 12.047 1.00 40.72 184 PHE A O 1
ATOM 1417 N N . VAL A 1 185 ? -8.866 -0.122 13.594 1.00 47.25 185 VAL A N 1
ATOM 1418 C CA . VAL A 1 185 ? -8.274 -1.285 14.279 1.00 47.25 185 VAL A CA 1
ATOM 1419 C C . VAL A 1 185 ? -8.942 -1.514 15.637 1.00 47.25 185 VAL A C 1
ATOM 1421 O O . VAL A 1 185 ? -8.738 -0.751 16.587 1.00 47.25 185 VAL A O 1
ATOM 1424 N N . PRO A 1 186 ? -9.760 -2.568 15.755 1.00 42.03 186 PRO A N 1
ATOM 1425 C CA . PRO A 1 186 ? -10.193 -3.088 17.028 1.00 42.03 186 PRO A CA 1
ATOM 1426 C C . PRO A 1 186 ? -9.434 -4.375 17.350 1.00 42.03 186 PRO A C 1
ATOM 1428 O O . PRO A 1 186 ? -9.994 -5.456 17.221 1.00 42.03 186 PRO A O 1
ATOM 1431 N N . HIS A 1 187 ? -8.144 -4.245 17.651 1.00 47.69 187 HIS A N 1
ATOM 1432 C CA . HIS A 1 187 ? -7.158 -5.322 17.598 1.00 47.69 187 HIS A CA 1
ATOM 1433 C C . HIS A 1 187 ? -7.418 -6.583 18.454 1.00 47.69 187 HIS A C 1
ATOM 1435 O O . HIS A 1 187 ? -8.090 -6.554 19.483 1.00 47.69 187 HIS A O 1
ATOM 1441 N N . LEU A 1 188 ? -6.618 -7.613 18.138 1.00 33.75 188 LEU A N 1
ATOM 1442 C CA . LEU A 1 188 ? -5.614 -8.169 19.063 1.00 33.75 188 LEU A CA 1
ATOM 1443 C C . LEU A 1 188 ? -4.203 -7.717 18.622 1.00 33.75 188 LEU A C 1
ATOM 1445 O O . LEU A 1 188 ? -3.948 -7.638 17.425 1.00 33.75 188 LEU A O 1
ATOM 1449 N N . ALA A 1 189 ? -3.336 -7.351 19.575 1.00 38.00 189 ALA A N 1
ATOM 1450 C CA . ALA A 1 189 ? -2.010 -6.738 19.398 1.00 38.00 189 ALA A CA 1
ATOM 1451 C C . ALA A 1 189 ? -1.280 -7.077 18.076 1.00 38.00 189 ALA A C 1
ATOM 1453 O O . ALA A 1 189 ? -0.616 -8.103 17.960 1.00 38.00 189 ALA A O 1
ATOM 1454 N N . THR A 1 190 ? -1.326 -6.174 17.096 1.00 46.09 190 THR A N 1
ATOM 1455 C CA . THR A 1 190 ? -0.579 -6.320 15.839 1.00 46.09 190 THR A CA 1
ATOM 1456 C C . THR A 1 190 ? 0.781 -5.647 15.949 1.00 46.09 190 THR A C 1
ATOM 1458 O O . THR A 1 190 ? 1.013 -4.569 15.408 1.00 46.09 190 THR A O 1
ATOM 1461 N N . ARG A 1 191 ? 1.720 -6.316 16.626 1.00 47.62 191 ARG A N 1
ATOM 1462 C CA . ARG A 1 191 ? 3.139 -5.910 16.677 1.00 47.62 191 ARG A CA 1
ATOM 1463 C C . ARG A 1 191 ? 3.903 -6.207 15.380 1.00 47.62 191 ARG A C 1
ATOM 1465 O O . ARG A 1 191 ? 5.066 -6.585 15.434 1.00 47.62 191 ARG A O 1
ATOM 1472 N N . SER A 1 192 ? 3.274 -6.108 14.214 1.00 52.94 192 SER A N 1
ATOM 1473 C CA . SER A 1 192 ? 3.932 -6.567 12.998 1.00 52.94 192 SER A CA 1
ATOM 1474 C C . SER A 1 192 ? 3.726 -5.628 11.826 1.00 52.94 192 SER A C 1
ATOM 1476 O O . SER A 1 192 ? 2.611 -5.439 11.342 1.00 52.94 192 SER A O 1
ATOM 1478 N N . LYS A 1 193 ? 4.843 -5.070 11.365 1.00 62.22 193 LYS A N 1
ATOM 1479 C CA . LYS A 1 193 ? 4.990 -4.539 10.017 1.00 62.22 193 LYS A CA 1
ATOM 1480 C C . LYS A 1 193 ? 4.876 -5.701 9.028 1.00 62.22 193 LYS A C 1
ATOM 1482 O O . LYS A 1 193 ? 5.480 -6.750 9.262 1.00 62.22 193 LYS A O 1
ATOM 1487 N N . ASP A 1 194 ? 4.124 -5.497 7.954 1.00 68.75 194 ASP A N 1
ATOM 1488 C CA . ASP A 1 194 ? 4.148 -6.400 6.808 1.00 68.75 194 ASP A CA 1
ATOM 1489 C C . ASP A 1 194 ? 5.130 -5.839 5.775 1.00 68.75 194 ASP A C 1
ATOM 1491 O O . ASP A 1 194 ? 4.909 -4.761 5.222 1.00 68.75 194 ASP A O 1
ATOM 1495 N N . ASP A 1 195 ? 6.225 -6.557 5.536 1.00 72.38 195 ASP A N 1
ATOM 1496 C CA . ASP A 1 195 ? 7.129 -6.279 4.426 1.00 72.38 195 ASP A CA 1
ATOM 1497 C C . ASP A 1 195 ? 6.700 -7.120 3.222 1.00 72.38 195 ASP A C 1
ATOM 1499 O O . ASP A 1 195 ? 6.682 -8.354 3.268 1.00 72.38 195 ASP A O 1
ATOM 1503 N N . PHE A 1 196 ? 6.350 -6.435 2.137 1.00 77.50 196 PHE A N 1
ATOM 1504 C CA . PHE A 1 196 ? 5.926 -7.057 0.889 1.00 77.50 196 PHE A CA 1
ATOM 1505 C C . PHE A 1 196 ? 7.030 -6.930 -0.142 1.00 77.50 196 PHE A C 1
ATOM 1507 O O . PHE A 1 196 ? 7.433 -5.813 -0.477 1.00 77.50 196 PHE A O 1
ATOM 1514 N N . ALA A 1 197 ? 7.485 -8.069 -0.660 1.00 85.94 197 ALA A N 1
ATOM 1515 C CA . ALA A 1 197 ? 8.465 -8.108 -1.728 1.00 85.94 197 ALA A CA 1
ATOM 1516 C C . ALA A 1 197 ? 7.969 -8.904 -2.933 1.00 85.94 197 ALA A C 1
ATOM 1518 O O . ALA A 1 197 ? 7.477 -10.021 -2.774 1.00 85.94 197 ALA A O 1
ATOM 1519 N N . LEU A 1 198 ? 8.119 -8.357 -4.142 1.00 86.06 198 LEU A N 1
ATOM 1520 C CA . LEU A 1 198 ? 7.890 -9.150 -5.353 1.00 86.06 198 LEU A CA 1
ATOM 1521 C C . LEU A 1 198 ? 8.979 -10.219 -5.480 1.00 86.06 198 LEU A C 1
ATOM 1523 O O . LEU A 1 198 ? 10.136 -9.981 -5.128 1.00 86.06 198 LEU A O 1
ATOM 1527 N N . ARG A 1 199 ? 8.615 -11.395 -5.993 1.00 87.50 199 ARG A N 1
ATOM 1528 C CA . ARG A 1 199 ? 9.549 -12.500 -6.240 1.00 87.50 199 ARG A CA 1
ATOM 1529 C C . ARG A 1 199 ? 9.234 -13.221 -7.548 1.00 87.50 199 ARG A C 1
ATOM 1531 O O . ARG A 1 199 ? 8.189 -12.992 -8.151 1.00 87.50 199 ARG A O 1
ATOM 1538 N N . GLY A 1 200 ? 10.142 -14.105 -7.959 1.00 88.00 200 GLY A N 1
ATOM 1539 C CA . GLY A 1 200 ? 10.007 -14.877 -9.194 1.00 88.00 200 GLY A CA 1
ATOM 1540 C C . GLY A 1 200 ? 9.971 -13.977 -10.428 1.00 88.00 200 GLY A C 1
ATOM 1541 O O . GLY A 1 200 ? 10.594 -12.918 -10.449 1.00 88.00 200 GLY A O 1
ATOM 1542 N N . VAL A 1 201 ? 9.187 -14.372 -11.429 1.00 87.25 201 VAL A N 1
ATOM 1543 C CA . VAL A 1 201 ? 9.142 -13.700 -12.738 1.00 87.25 201 VAL A CA 1
ATOM 1544 C C . VAL A 1 201 ? 8.828 -12.192 -12.655 1.00 87.25 201 VAL A C 1
ATOM 1546 O O . VAL A 1 201 ? 9.556 -11.431 -13.287 1.00 87.25 201 VAL A O 1
ATOM 1549 N N . PRO A 1 202 ? 7.843 -11.702 -11.865 1.00 87.31 202 PRO A N 1
ATOM 1550 C CA . PRO A 1 202 ? 7.645 -10.262 -11.650 1.00 87.31 202 PRO A CA 1
ATOM 1551 C C . PRO A 1 202 ? 8.916 -9.507 -11.244 1.00 87.31 202 PRO A C 1
ATOM 1553 O O . PRO A 1 202 ? 9.208 -8.435 -11.771 1.00 87.31 202 PRO A O 1
ATOM 1556 N N . PHE A 1 203 ? 9.687 -10.083 -10.322 1.00 89.12 203 PHE A N 1
ATOM 1557 C CA . PHE A 1 203 ? 10.951 -9.509 -9.879 1.00 89.12 203 PHE A CA 1
ATOM 1558 C C . PHE A 1 203 ? 12.033 -9.618 -10.961 1.00 89.12 203 PHE A C 1
ATOM 1560 O O . PHE A 1 203 ? 12.755 -8.651 -11.195 1.00 89.12 203 PHE A O 1
ATOM 1567 N N . ASP A 1 204 ? 12.113 -10.749 -11.665 1.00 88.00 204 ASP A N 1
ATOM 1568 C CA . ASP A 1 204 ? 13.096 -10.969 -12.729 1.00 88.00 204 ASP A CA 1
ATOM 1569 C C . ASP A 1 204 ? 12.912 -9.999 -13.908 1.00 88.00 204 ASP A C 1
ATOM 1571 O O . ASP A 1 204 ? 13.900 -9.512 -14.458 1.00 88.00 204 ASP A O 1
ATOM 1575 N N . ILE A 1 205 ? 11.668 -9.644 -14.250 1.00 86.06 205 ILE A N 1
ATOM 1576 C CA . ILE A 1 205 ? 11.364 -8.630 -15.273 1.00 86.06 205 ILE A CA 1
ATOM 1577 C C . ILE A 1 205 ? 11.950 -7.275 -14.869 1.00 86.06 205 ILE A C 1
ATOM 1579 O O . ILE A 1 205 ? 12.703 -6.671 -15.628 1.00 86.06 205 ILE A O 1
ATOM 1583 N N . VAL A 1 206 ? 11.673 -6.814 -13.649 1.00 84.44 206 VAL A N 1
ATOM 1584 C CA . VAL A 1 206 ? 12.202 -5.547 -13.111 1.00 84.44 206 VAL A CA 1
ATOM 1585 C C . VAL A 1 206 ? 13.735 -5.586 -13.046 1.00 84.44 206 VAL A C 1
ATOM 1587 O O . VAL A 1 206 ? 14.411 -4.629 -13.432 1.00 84.44 206 VAL A O 1
ATOM 1590 N N . LYS A 1 207 ? 14.296 -6.717 -12.608 1.00 84.69 207 LYS A N 1
ATOM 1591 C CA . LYS A 1 207 ? 15.740 -6.950 -12.503 1.00 84.69 207 LYS A CA 1
ATOM 1592 C C . LYS A 1 207 ? 16.442 -7.030 -13.863 1.00 84.69 207 LYS A C 1
ATOM 1594 O O . LYS A 1 207 ? 17.641 -6.779 -13.921 1.00 84.69 207 LYS A O 1
ATOM 1599 N N . SER A 1 208 ? 15.736 -7.331 -14.953 1.00 83.38 208 SER A N 1
ATOM 1600 C CA . SER A 1 208 ? 16.321 -7.396 -16.303 1.00 83.38 208 SER A CA 1
ATOM 1601 C C . SER A 1 208 ? 16.867 -6.050 -16.801 1.00 83.38 208 SER A C 1
ATOM 1603 O O . SER A 1 208 ? 17.677 -6.006 -17.725 1.00 83.38 208 SER A O 1
ATOM 1605 N N . GLY A 1 209 ? 16.463 -4.951 -16.156 1.00 75.75 209 GLY A N 1
ATOM 1606 C CA . GLY A 1 209 ? 17.017 -3.622 -16.379 1.00 75.75 209 GLY A CA 1
ATOM 1607 C C . GLY A 1 209 ? 16.173 -2.724 -17.278 1.00 75.75 209 GLY A C 1
ATOM 1608 O O . GLY A 1 209 ? 16.502 -1.544 -17.368 1.00 75.75 209 GLY A O 1
ATOM 1609 N N . ALA A 1 210 ? 15.088 -3.212 -17.886 1.00 85.00 210 ALA A N 1
ATOM 1610 C CA . ALA A 1 210 ? 14.096 -2.386 -18.576 1.00 85.00 210 ALA A CA 1
ATOM 1611 C C . ALA A 1 210 ? 12.681 -2.834 -18.193 1.00 85.00 210 ALA A C 1
ATOM 1613 O O . ALA A 1 210 ? 12.280 -3.950 -18.505 1.00 85.00 210 ALA A O 1
ATOM 1614 N N . ALA A 1 211 ? 11.934 -1.973 -17.502 1.00 87.06 211 ALA A N 1
ATOM 1615 C CA . ALA A 1 211 ? 10.576 -2.292 -17.081 1.00 87.06 211 ALA A CA 1
ATOM 1616 C C . ALA A 1 211 ? 9.738 -1.034 -16.848 1.00 87.06 211 ALA A C 1
ATOM 1618 O O . ALA A 1 211 ? 10.258 0.025 -16.483 1.00 87.06 211 ALA A O 1
ATOM 1619 N N . THR A 1 212 ? 8.426 -1.196 -16.994 1.00 85.75 212 THR A N 1
ATOM 1620 C CA . THR A 1 212 ? 7.426 -0.268 -16.460 1.00 85.75 212 THR A CA 1
ATOM 1621 C C . THR A 1 212 ? 6.623 -0.988 -15.394 1.00 85.75 212 THR A C 1
ATOM 1623 O O . THR A 1 212 ? 6.128 -2.087 -15.628 1.00 85.75 212 THR A O 1
ATOM 1626 N N . LEU A 1 213 ? 6.473 -0.357 -14.237 1.00 86.44 213 LEU A N 1
ATOM 1627 C CA . LEU A 1 213 ? 5.597 -0.797 -13.164 1.00 86.44 213 LEU A CA 1
ATOM 1628 C C . LEU A 1 213 ? 4.528 0.264 -12.935 1.00 86.44 213 LEU A C 1
ATOM 1630 O O . LEU A 1 213 ? 4.853 1.420 -12.667 1.00 86.44 213 LEU A O 1
ATOM 1634 N N . LEU A 1 214 ? 3.268 -0.152 -12.962 1.00 83.94 214 LEU A N 1
ATOM 1635 C CA . LEU A 1 214 ? 2.128 0.660 -12.555 1.00 83.94 214 LEU A CA 1
ATOM 1636 C C . LEU A 1 214 ? 1.453 0.005 -11.364 1.00 83.94 214 LEU A C 1
ATOM 1638 O O . LEU A 1 214 ? 1.225 -1.202 -11.368 1.00 83.94 214 LEU A O 1
ATOM 1642 N N . MET A 1 215 ? 1.120 0.790 -10.349 1.00 83.69 215 MET A N 1
ATOM 1643 C CA . MET A 1 215 ? 0.440 0.299 -9.160 1.00 83.69 215 MET A CA 1
ATOM 1644 C C . MET A 1 215 ? -0.712 1.222 -8.795 1.00 83.69 215 MET A C 1
ATOM 1646 O O . MET A 1 215 ? -0.570 2.446 -8.775 1.00 83.69 215 MET A O 1
ATOM 1650 N N . ARG A 1 216 ? -1.856 0.623 -8.475 1.00 81.81 216 ARG A N 1
ATOM 1651 C CA . ARG A 1 216 ? -3.021 1.323 -7.949 1.00 81.81 216 ARG A CA 1
ATOM 1652 C C . ARG A 1 216 ? -3.093 1.125 -6.453 1.00 81.81 216 ARG A C 1
ATOM 1654 O O . ARG A 1 216 ? -3.119 -0.005 -5.958 1.00 81.81 216 ARG A O 1
ATOM 1661 N N . PHE A 1 217 ? -3.215 2.239 -5.751 1.00 77.50 217 PHE A N 1
ATOM 1662 C CA . PHE A 1 217 ? -3.397 2.236 -4.315 1.00 77.50 217 PHE A CA 1
ATOM 1663 C C . PHE A 1 217 ? -4.712 2.908 -3.954 1.00 77.50 217 PHE A C 1
ATOM 1665 O O . PHE A 1 217 ? -5.014 4.020 -4.389 1.00 77.50 217 PHE A O 1
ATOM 1672 N N . ALA A 1 218 ? -5.468 2.253 -3.085 1.00 74.38 218 ALA A N 1
ATOM 1673 C CA . ALA A 1 218 ? -6.528 2.906 -2.350 1.00 74.38 218 ALA A CA 1
ATOM 1674 C C . ALA A 1 218 ? -5.922 3.441 -1.053 1.00 74.38 218 ALA A C 1
ATOM 1676 O O . ALA A 1 218 ? -5.537 2.693 -0.154 1.00 74.38 218 ALA A O 1
ATOM 1677 N N . PHE A 1 219 ? -5.813 4.762 -0.968 1.00 68.69 219 PHE A N 1
ATOM 1678 C CA . PHE A 1 219 ? -5.387 5.410 0.264 1.00 68.69 219 PHE A CA 1
ATOM 1679 C C . PHE A 1 219 ? -6.564 5.480 1.213 1.00 68.69 219 PHE A C 1
ATOM 1681 O O . PHE A 1 219 ? -7.683 5.797 0.799 1.00 68.69 219 PHE A O 1
ATOM 1688 N N . MET A 1 220 ? -6.312 5.259 2.494 1.00 59.84 220 MET A N 1
ATOM 1689 C CA . MET A 1 220 ? -7.342 5.481 3.499 1.00 59.84 220 MET A CA 1
ATOM 1690 C C . MET A 1 220 ? -7.694 6.979 3.529 1.00 59.84 220 MET A C 1
ATOM 1692 O O . MET A 1 220 ? -6.770 7.795 3.583 1.00 59.84 220 MET A O 1
ATOM 1696 N N . PRO A 1 221 ? -8.976 7.377 3.439 1.00 46.66 221 PRO A N 1
ATOM 1697 C CA . PRO A 1 221 ? -9.360 8.785 3.446 1.00 46.66 221 PRO A CA 1
ATOM 1698 C C . PRO A 1 221 ? -8.934 9.451 4.757 1.00 46.66 221 PRO A C 1
ATOM 1700 O O . PRO A 1 221 ? -9.268 8.978 5.842 1.00 46.66 221 PRO A O 1
ATOM 1703 N N . ASP A 1 222 ? -8.207 10.558 4.652 1.00 49.69 222 ASP A N 1
ATOM 1704 C CA . ASP A 1 222 ? -7.903 11.434 5.779 1.00 49.69 222 ASP A CA 1
ATOM 1705 C C . ASP A 1 222 ? -7.958 12.879 5.319 1.00 49.69 222 ASP A C 1
ATOM 1707 O O . ASP A 1 222 ? -7.278 13.301 4.381 1.00 49.69 222 ASP A O 1
ATOM 1711 N N . ASN A 1 223 ? -8.810 13.625 5.999 1.00 44.41 223 ASN A N 1
ATOM 1712 C CA . ASN A 1 223 ? -9.036 15.023 5.730 1.00 44.41 223 ASN A CA 1
ATOM 1713 C C . ASN A 1 223 ? -8.060 15.828 6.592 1.00 44.41 223 ASN A C 1
ATOM 1715 O O . ASN A 1 223 ? -8.412 16.258 7.693 1.00 44.41 223 ASN A O 1
ATOM 1719 N N . GLY A 1 224 ? -6.845 16.063 6.086 1.00 50.25 224 GLY A N 1
ATOM 1720 C CA . GLY A 1 224 ? -6.070 17.223 6.542 1.00 50.25 224 GLY A CA 1
ATOM 1721 C C . GLY A 1 224 ? -4.550 17.131 6.608 1.00 50.25 224 GLY A C 1
ATOM 1722 O O . GLY A 1 224 ? -3.949 18.161 6.909 1.00 50.25 224 GLY A O 1
ATOM 1723 N N . ASN A 1 225 ? -3.921 15.990 6.320 1.00 52.88 225 ASN A N 1
ATOM 1724 C CA . ASN A 1 225 ? -2.497 15.795 6.611 1.00 52.88 225 ASN A CA 1
ATOM 1725 C C . ASN A 1 225 ? -1.626 15.534 5.375 1.00 52.88 225 ASN A C 1
ATOM 1727 O O . ASN A 1 225 ? -2.066 14.899 4.421 1.00 52.88 225 ASN A O 1
ATOM 1731 N N . THR A 1 226 ? -0.382 16.034 5.399 1.00 58.75 226 THR A N 1
ATOM 1732 C CA . THR A 1 226 ? 0.633 15.763 4.367 1.00 58.75 226 THR A CA 1
ATOM 1733 C C . THR A 1 226 ? 1.113 14.325 4.512 1.00 58.75 226 THR A C 1
ATOM 1735 O O . THR A 1 226 ? 1.643 13.952 5.556 1.00 58.75 226 THR A O 1
ATOM 1738 N N . ARG A 1 227 ? 0.974 13.515 3.462 1.00 61.62 227 ARG A N 1
ATOM 1739 C CA . ARG A 1 227 ? 1.373 12.103 3.484 1.00 61.62 227 ARG A CA 1
ATOM 1740 C C . ARG A 1 227 ? 2.570 11.889 2.596 1.00 61.62 227 ARG A C 1
ATOM 1742 O O . ARG A 1 227 ? 2.545 12.291 1.443 1.00 61.62 227 ARG A O 1
ATOM 1749 N N . ARG A 1 228 ? 3.589 11.214 3.115 1.00 64.94 228 ARG A N 1
ATOM 1750 C CA . ARG A 1 228 ? 4.755 10.781 2.348 1.00 64.94 228 ARG A CA 1
ATOM 1751 C C . ARG A 1 228 ? 4.807 9.267 2.359 1.00 64.94 228 ARG A C 1
ATOM 1753 O O . ARG A 1 228 ? 4.905 8.663 3.425 1.00 64.94 228 ARG A O 1
ATOM 1760 N N . THR A 1 229 ? 4.830 8.675 1.175 1.00 64.69 229 THR A N 1
ATOM 1761 C CA . THR A 1 229 ? 4.703 7.230 1.049 1.00 64.69 229 THR A CA 1
ATOM 1762 C C . THR A 1 229 ? 5.696 6.714 0.009 1.00 64.69 229 THR A C 1
ATOM 1764 O O . THR A 1 229 ? 5.838 7.282 -1.076 1.00 64.69 229 THR A O 1
ATOM 1767 N N . VAL A 1 230 ? 6.449 5.671 0.368 1.00 71.56 230 VAL A N 1
ATOM 1768 C CA . VAL A 1 230 ? 7.456 5.051 -0.502 1.00 71.56 230 VAL A CA 1
ATOM 1769 C C . VAL A 1 230 ? 6.827 3.833 -1.167 1.00 71.56 230 VAL A C 1
ATOM 1771 O O . VAL A 1 230 ? 6.873 2.717 -0.662 1.00 71.56 230 VAL A O 1
ATOM 1774 N N . PHE A 1 231 ? 6.207 4.046 -2.320 1.00 72.44 231 PHE A N 1
ATOM 1775 C CA . PHE A 1 231 ? 5.444 2.990 -2.989 1.00 72.44 231 PHE A CA 1
ATOM 1776 C C . PHE A 1 231 ? 6.313 1.882 -3.541 1.00 72.44 231 PHE A C 1
ATOM 1778 O O . PHE A 1 231 ? 5.869 0.743 -3.593 1.00 72.44 231 PHE A O 1
ATOM 1785 N N . LEU A 1 232 ? 7.541 2.204 -3.936 1.00 79.00 232 LEU A N 1
ATOM 1786 C CA . LEU A 1 232 ? 8.475 1.211 -4.420 1.00 79.00 232 LEU A CA 1
ATOM 1787 C C . LEU A 1 232 ? 9.888 1.521 -3.961 1.00 79.00 232 LEU A C 1
ATOM 1789 O O . LEU A 1 232 ? 10.371 2.651 -4.080 1.00 79.00 232 LEU A O 1
ATOM 1793 N N . LEU A 1 233 ? 10.566 0.479 -3.502 1.00 81.44 233 LEU A N 1
ATOM 1794 C CA . LEU A 1 233 ? 11.968 0.517 -3.157 1.00 81.44 233 LEU A CA 1
ATOM 1795 C C . LEU A 1 233 ? 12.688 -0.676 -3.783 1.00 81.44 233 LEU A C 1
ATOM 1797 O O . LEU A 1 233 ? 12.486 -1.815 -3.376 1.00 81.44 233 LEU A O 1
ATOM 1801 N N . LEU A 1 234 ? 13.541 -0.403 -4.763 1.00 82.38 234 LEU A N 1
ATOM 1802 C CA . LEU A 1 234 ? 14.428 -1.388 -5.377 1.00 82.38 234 LEU A CA 1
ATOM 1803 C C . LEU A 1 234 ? 15.790 -1.265 -4.702 1.00 82.38 234 LEU A C 1
ATOM 1805 O O . LEU A 1 234 ? 16.333 -0.163 -4.668 1.00 82.38 234 LEU A O 1
ATOM 1809 N N . ARG A 1 235 ? 16.331 -2.348 -4.143 1.00 83.00 235 ARG A N 1
ATOM 1810 C CA . ARG A 1 235 ? 17.600 -2.319 -3.400 1.00 83.00 235 ARG A CA 1
ATOM 1811 C C . ARG A 1 235 ? 18.619 -3.286 -3.972 1.00 83.00 235 ARG A C 1
ATOM 1813 O O . ARG A 1 235 ? 18.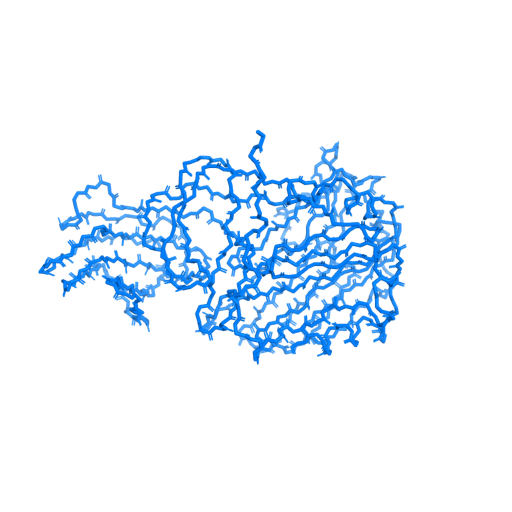268 -4.343 -4.499 1.00 83.00 235 ARG A O 1
ATOM 1820 N N . ASN A 1 236 ? 19.882 -2.925 -3.791 1.00 82.94 236 ASN A N 1
ATOM 1821 C CA . ASN A 1 236 ? 21.000 -3.847 -3.816 1.00 82.94 236 ASN A CA 1
ATOM 1822 C C . ASN A 1 236 ? 21.353 -4.231 -2.373 1.00 82.94 236 ASN A C 1
ATOM 1824 O O . ASN A 1 236 ? 22.051 -3.499 -1.682 1.00 82.94 236 ASN A O 1
ATOM 1828 N N . ASP A 1 237 ? 20.894 -5.373 -1.880 1.00 79.69 237 ASP A N 1
ATOM 1829 C CA . ASP A 1 237 ? 21.166 -5.796 -0.499 1.00 79.69 237 ASP A CA 1
ATOM 1830 C C . ASP A 1 237 ? 22.651 -6.126 -0.275 1.00 79.69 237 ASP A C 1
ATOM 1832 O O . ASP A 1 237 ? 23.127 -6.094 0.858 1.00 79.69 237 ASP A O 1
ATOM 1836 N N . ASN A 1 238 ? 23.412 -6.367 -1.350 1.00 80.19 238 ASN A N 1
ATOM 1837 C CA . ASN A 1 238 ? 24.868 -6.519 -1.285 1.00 80.19 238 ASN A CA 1
ATOM 1838 C C . ASN A 1 238 ? 25.599 -5.171 -1.141 1.00 80.19 238 ASN A C 1
ATOM 1840 O O . ASN A 1 238 ? 26.781 -5.144 -0.803 1.00 80.19 238 ASN A O 1
ATOM 1844 N N . ALA A 1 239 ? 24.911 -4.056 -1.393 1.00 77.31 239 ALA A N 1
ATOM 1845 C CA . ALA A 1 239 ? 25.421 -2.702 -1.246 1.00 77.31 239 ALA A CA 1
ATOM 1846 C C . ALA A 1 239 ? 24.312 -1.817 -0.647 1.00 77.31 239 ALA A C 1
ATOM 1848 O O . ALA A 1 239 ? 23.615 -1.132 -1.389 1.00 77.31 239 ALA A O 1
ATOM 1849 N N . PRO A 1 240 ? 24.137 -1.789 0.687 1.00 65.88 240 PRO A N 1
ATOM 1850 C CA . PRO A 1 240 ? 22.912 -1.318 1.353 1.00 65.88 240 PRO A CA 1
ATOM 1851 C C . PRO A 1 240 ? 22.527 0.151 1.101 1.00 65.88 240 PRO A C 1
ATOM 1853 O O . PRO A 1 240 ? 21.406 0.554 1.413 1.00 65.88 240 PRO A O 1
ATOM 1856 N N . ASN A 1 241 ? 23.429 0.947 0.525 1.00 72.62 241 ASN A N 1
ATOM 1857 C CA . ASN A 1 241 ? 23.147 2.322 0.116 1.00 72.62 241 ASN A CA 1
ATOM 1858 C C . ASN A 1 241 ? 22.625 2.426 -1.331 1.00 72.62 241 ASN A C 1
ATOM 1860 O O . ASN A 1 241 ? 21.994 3.422 -1.668 1.00 72.62 241 ASN A O 1
ATOM 1864 N N . GLY A 1 242 ? 22.864 1.419 -2.176 1.00 78.69 242 GLY A N 1
ATOM 1865 C CA . GLY A 1 242 ? 22.436 1.371 -3.571 1.00 78.69 242 GLY A CA 1
ATOM 1866 C C . GLY A 1 242 ? 20.954 1.032 -3.707 1.00 78.69 242 GLY A C 1
ATOM 1867 O O . GLY A 1 242 ? 20.516 -0.062 -3.340 1.00 78.69 242 GLY A O 1
ATOM 1868 N N . LEU A 1 243 ? 20.164 1.969 -4.236 1.00 82.88 243 LEU A N 1
ATOM 1869 C CA . LEU A 1 243 ? 18.721 1.795 -4.403 1.00 82.88 243 LEU A CA 1
ATOM 1870 C C . LEU A 1 243 ? 18.072 2.762 -5.393 1.00 82.88 243 LEU A C 1
ATOM 1872 O O . LEU A 1 243 ? 18.596 3.826 -5.725 1.00 82.88 243 LEU A O 1
ATOM 1876 N N . ILE A 1 244 ? 16.847 2.409 -5.773 1.00 80.81 244 ILE A N 1
ATOM 1877 C CA . ILE A 1 244 ? 15.887 3.260 -6.472 1.00 80.81 244 ILE A CA 1
ATOM 1878 C C . ILE A 1 244 ? 14.655 3.375 -5.580 1.00 80.81 244 ILE A C 1
ATOM 1880 O O . ILE A 1 244 ? 14.054 2.370 -5.202 1.00 80.81 244 ILE A O 1
ATOM 1884 N N . ARG A 1 245 ? 14.269 4.601 -5.236 1.00 82.75 245 ARG A N 1
ATOM 1885 C CA . ARG A 1 245 ? 13.106 4.894 -4.397 1.00 82.75 245 ARG A CA 1
ATOM 1886 C C . ARG A 1 245 ? 12.095 5.703 -5.187 1.00 82.75 245 ARG A C 1
ATOM 1888 O O . ARG A 1 245 ? 12.404 6.823 -5.584 1.00 82.75 245 ARG A O 1
ATOM 1895 N N . ILE A 1 246 ? 10.884 5.183 -5.332 1.00 81.25 246 ILE A N 1
ATOM 1896 C CA . ILE A 1 246 ? 9.752 5.917 -5.898 1.00 81.25 246 ILE A CA 1
ATOM 1897 C C . ILE A 1 246 ? 8.828 6.325 -4.764 1.00 81.25 246 ILE A C 1
ATOM 1899 O O . ILE A 1 246 ? 8.431 5.518 -3.920 1.00 81.25 246 ILE A O 1
ATOM 1903 N N . LEU A 1 247 ? 8.523 7.610 -4.741 1.00 80.00 247 LEU A N 1
ATOM 1904 C CA . LEU A 1 247 ? 7.779 8.263 -3.689 1.00 80.00 247 LEU A CA 1
ATOM 1905 C C . LEU A 1 247 ? 6.653 9.067 -4.316 1.00 80.00 247 LEU A C 1
ATOM 1907 O O . LEU A 1 247 ? 6.853 9.750 -5.315 1.00 80.00 247 LEU A O 1
ATOM 1911 N N . SER A 1 248 ? 5.489 9.025 -3.686 1.00 75.50 248 SER A N 1
ATOM 1912 C CA . SER A 1 248 ? 4.455 10.030 -3.899 1.00 75.50 248 SER A CA 1
ATOM 1913 C C . SER A 1 248 ? 4.110 10.650 -2.548 1.00 75.50 248 SER A C 1
ATOM 1915 O O . SER A 1 248 ? 4.085 9.984 -1.504 1.00 75.50 248 SER A O 1
ATOM 1917 N N . GLN A 1 249 ? 3.975 11.967 -2.569 1.00 74.38 249 GLN A N 1
ATOM 1918 C CA . GLN A 1 249 ? 3.704 12.805 -1.427 1.00 74.38 249 GLN A CA 1
ATOM 1919 C C . GLN A 1 249 ? 2.490 13.667 -1.721 1.00 74.38 249 GLN A C 1
ATOM 1921 O O . GLN A 1 249 ? 2.479 14.449 -2.664 1.00 74.38 249 GLN A O 1
ATOM 1926 N N . TYR A 1 250 ? 1.494 13.546 -0.859 1.00 66.69 250 TYR A N 1
ATOM 1927 C CA . TYR A 1 250 ? 0.337 14.418 -0.837 1.00 66.69 250 TYR A CA 1
ATOM 1928 C C . TYR A 1 250 ? 0.620 15.606 0.081 1.00 66.69 250 TYR A C 1
ATOM 1930 O O . TYR A 1 250 ? 0.998 15.382 1.232 1.00 66.69 250 TYR A O 1
ATOM 1938 N N . ASN A 1 251 ? 0.429 16.844 -0.381 1.00 65.12 251 ASN A N 1
ATOM 1939 C CA . ASN A 1 251 ? 0.604 18.033 0.459 1.00 65.12 251 ASN A CA 1
ATOM 1940 C C . ASN A 1 251 ? -0.723 18.744 0.715 1.00 65.12 251 ASN A C 1
ATOM 1942 O O . ASN A 1 251 ? -1.457 19.100 -0.204 1.00 65.12 251 ASN A O 1
ATOM 1946 N N . ARG A 1 252 ? -0.953 19.121 1.978 1.00 59.22 252 ARG A N 1
ATOM 1947 C CA . ARG A 1 252 ? -2.111 19.934 2.392 1.00 59.22 252 ARG A CA 1
ATOM 1948 C C . ARG A 1 252 ? -2.236 21.269 1.636 1.00 59.22 252 ARG A C 1
ATOM 1950 O O . ARG A 1 252 ? -3.330 21.814 1.540 1.00 59.22 252 ARG A O 1
ATOM 1957 N N . THR A 1 253 ? -1.132 21.813 1.124 1.00 59.19 253 THR A N 1
ATOM 1958 C CA . THR A 1 253 ? -1.094 23.084 0.379 1.00 59.19 253 THR A CA 1
ATOM 1959 C C . THR A 1 253 ? -1.632 22.978 -1.053 1.00 59.19 253 THR A C 1
ATOM 1961 O O . THR A 1 253 ? -1.669 23.990 -1.748 1.00 59.19 253 THR A O 1
ATOM 1964 N N . GLY A 1 254 ? -2.065 21.787 -1.487 1.00 57.84 254 GLY A N 1
ATOM 1965 C CA . GLY A 1 254 ? -2.762 21.558 -2.756 1.00 57.84 254 GLY A CA 1
ATOM 1966 C C . GLY A 1 254 ? -1.871 21.130 -3.923 1.00 57.84 254 GLY A C 1
ATOM 1967 O O . GLY A 1 254 ? -2.400 20.782 -4.970 1.00 57.84 254 GLY A O 1
ATOM 1968 N N . LEU A 1 255 ? -0.544 21.127 -3.750 1.00 65.94 255 LEU A N 1
ATOM 1969 C CA . LEU A 1 255 ? 0.409 20.639 -4.751 1.00 65.94 255 LEU A CA 1
ATOM 1970 C C . LEU A 1 255 ? 1.089 19.367 -4.258 1.00 65.94 255 LEU A C 1
ATOM 1972 O O . LEU A 1 255 ? 1.988 19.421 -3.412 1.00 65.94 255 LEU A O 1
ATOM 1976 N N . ASP A 1 256 ? 0.681 18.241 -4.820 1.00 73.44 256 ASP A N 1
ATOM 1977 C CA . ASP A 1 256 ? 1.298 16.955 -4.549 1.00 73.44 256 ASP A CA 1
ATOM 1978 C C . ASP A 1 256 ? 2.549 16.752 -5.381 1.00 73.44 256 ASP A C 1
ATOM 1980 O O . ASP A 1 256 ? 2.705 17.329 -6.455 1.00 73.44 256 ASP A O 1
ATOM 1984 N N . GLU A 1 257 ? 3.423 15.884 -4.896 1.00 76.25 257 GLU A N 1
ATOM 1985 C CA . GLU A 1 257 ? 4.689 15.577 -5.526 1.00 76.25 257 GLU A CA 1
ATOM 1986 C C . GLU A 1 257 ? 4.861 14.074 -5.710 1.00 76.25 257 GLU A C 1
ATOM 1988 O O . GLU A 1 257 ? 4.921 13.317 -4.743 1.00 76.25 257 GLU A O 1
ATOM 1993 N N . GLY A 1 258 ? 5.037 13.641 -6.954 1.00 78.75 258 GLY A N 1
ATOM 1994 C CA . GLY A 1 258 ? 5.684 12.370 -7.244 1.00 78.75 258 GLY A CA 1
ATOM 1995 C C . GLY A 1 258 ? 7.176 12.599 -7.466 1.00 78.75 258 GLY A C 1
ATOM 1996 O O . GLY A 1 258 ? 7.578 13.561 -8.121 1.00 78.75 258 GLY A O 1
ATOM 1997 N N . SER A 1 259 ? 8.021 11.709 -6.945 1.00 78.88 259 SER A N 1
ATOM 1998 C CA . SER A 1 259 ? 9.457 11.749 -7.211 1.00 78.88 259 SER A CA 1
ATOM 1999 C C . SER A 1 259 ? 10.115 10.371 -7.281 1.00 78.88 259 SER A C 1
ATOM 2001 O O . SER A 1 259 ? 9.704 9.414 -6.622 1.00 78.88 259 SER A O 1
ATOM 2003 N N . ILE A 1 260 ? 11.197 10.289 -8.057 1.00 81.00 260 ILE A N 1
ATOM 2004 C CA . ILE A 1 260 ? 12.108 9.139 -8.075 1.00 81.00 260 ILE A CA 1
ATOM 2005 C C . ILE A 1 260 ? 13.466 9.596 -7.581 1.00 81.00 260 ILE A C 1
ATOM 2007 O O . ILE A 1 260 ? 14.024 10.573 -8.079 1.00 81.00 260 ILE A O 1
ATOM 2011 N N . SER A 1 261 ? 14.011 8.874 -6.610 1.00 78.50 261 SER A N 1
ATOM 2012 C CA . SER A 1 261 ? 15.375 9.038 -6.123 1.00 78.50 261 SER A CA 1
ATOM 2013 C C . SER A 1 261 ? 16.220 7.831 -6.523 1.00 78.50 261 SER A C 1
ATOM 2015 O O . SER A 1 261 ? 15.764 6.699 -6.382 1.00 78.50 261 SER A O 1
ATOM 2017 N N . VAL A 1 262 ? 17.452 8.062 -6.975 1.00 76.12 262 VAL A N 1
ATOM 2018 C CA . VAL A 1 262 ? 18.424 6.994 -7.274 1.00 76.12 262 VAL A CA 1
ATOM 2019 C C . VAL A 1 262 ? 19.701 7.254 -6.495 1.00 76.12 262 VAL A C 1
ATOM 2021 O O . VAL A 1 262 ? 20.223 8.371 -6.509 1.00 76.12 262 VAL A O 1
ATOM 2024 N N . VAL A 1 263 ? 20.185 6.219 -5.815 1.00 74.69 263 VAL A N 1
ATOM 2025 C CA . VAL A 1 263 ? 21.415 6.231 -5.024 1.00 74.69 263 VAL A CA 1
ATOM 2026 C C . VAL A 1 263 ? 22.302 5.094 -5.520 1.00 74.69 263 VAL A C 1
ATOM 2028 O O . VAL A 1 263 ? 21.847 3.959 -5.623 1.00 74.69 263 VAL A O 1
ATOM 2031 N N . GLN A 1 264 ? 23.552 5.408 -5.856 1.00 78.31 264 GLN A N 1
ATOM 2032 C CA . GLN A 1 264 ? 24.536 4.428 -6.319 1.00 78.31 264 GLN A CA 1
ATOM 2033 C C . GLN A 1 264 ? 25.030 3.525 -5.181 1.00 78.31 264 GLN A C 1
ATOM 2035 O O . GLN A 1 264 ? 24.939 3.886 -4.004 1.00 78.31 264 GLN A O 1
ATOM 2040 N N . ASP A 1 265 ? 25.639 2.394 -5.532 1.00 78.12 265 ASP A N 1
ATOM 2041 C CA . ASP A 1 265 ? 26.318 1.540 -4.556 1.00 78.12 265 ASP A CA 1
ATOM 2042 C C . ASP A 1 265 ? 27.427 2.328 -3.834 1.00 78.12 265 ASP A C 1
ATOM 2044 O O . ASP A 1 265 ? 28.244 3.003 -4.460 1.00 78.12 265 ASP A O 1
ATOM 2048 N N . GLY A 1 266 ? 27.428 2.289 -2.498 1.00 72.25 266 GLY A N 1
ATOM 2049 C CA . GLY A 1 266 ? 28.353 3.084 -1.676 1.00 72.25 266 GLY A CA 1
ATOM 2050 C C . GLY A 1 266 ? 28.039 4.588 -1.610 1.00 72.25 266 GLY A C 1
ATOM 2051 O O . GLY A 1 266 ? 28.836 5.344 -1.062 1.00 72.25 266 GLY A O 1
ATOM 2052 N N . GLY A 1 267 ? 26.892 5.030 -2.141 1.00 71.00 267 GLY A N 1
ATOM 2053 C CA . GLY A 1 267 ? 26.390 6.401 -1.998 1.00 71.00 267 GLY A CA 1
ATOM 2054 C C . GLY A 1 267 ? 25.985 6.766 -0.559 1.00 71.00 267 GLY A C 1
ATOM 2055 O O . GLY A 1 267 ? 26.084 5.929 0.343 1.00 71.00 267 GLY A O 1
ATOM 2056 N N . PRO A 1 268 ? 25.531 8.010 -0.316 1.00 65.62 268 PRO A N 1
ATOM 2057 C CA . PRO A 1 268 ? 25.076 8.441 1.004 1.00 65.62 268 PRO A CA 1
ATOM 2058 C C . PRO A 1 268 ? 23.877 7.619 1.485 1.00 65.62 268 PRO A C 1
ATOM 2060 O O . PRO A 1 268 ? 23.036 7.187 0.692 1.00 65.62 268 PRO A O 1
ATOM 2063 N N . SER A 1 269 ? 23.786 7.412 2.800 1.00 60.47 269 SER A N 1
ATOM 2064 C CA . SER A 1 269 ? 22.651 6.700 3.386 1.00 60.47 269 SER A CA 1
ATOM 2065 C C . SER A 1 269 ? 21.359 7.504 3.209 1.00 60.47 269 SER A C 1
ATOM 2067 O O . SER A 1 269 ? 21.345 8.732 3.272 1.00 60.47 269 SER A O 1
ATOM 2069 N N . LEU A 1 270 ? 20.238 6.805 3.058 1.00 57.09 270 LEU A N 1
ATOM 2070 C CA . LEU A 1 270 ? 18.914 7.403 2.869 1.00 57.09 270 LEU A CA 1
ATOM 2071 C C . LEU A 1 270 ? 18.399 8.202 4.084 1.00 57.09 270 LEU A C 1
ATOM 2073 O O . LEU A 1 270 ? 17.369 8.868 3.983 1.00 57.09 270 LEU A O 1
ATOM 2077 N N . ALA A 1 271 ? 19.101 8.119 5.221 1.00 50.59 271 ALA A N 1
ATOM 2078 C CA . ALA A 1 271 ? 18.864 8.950 6.398 1.00 50.59 271 ALA A CA 1
ATOM 2079 C C . ALA A 1 271 ? 19.303 10.413 6.185 1.00 50.59 271 ALA A C 1
ATOM 2081 O O . ALA A 1 271 ? 18.914 11.284 6.961 1.00 50.59 271 ALA A O 1
ATOM 2082 N N . GLU A 1 272 ? 20.070 10.705 5.129 1.00 44.56 272 GLU A N 1
ATOM 2083 C CA . GLU A 1 272 ? 20.358 12.076 4.717 1.00 44.56 272 GLU A CA 1
ATOM 2084 C C . GLU A 1 272 ? 19.119 12.711 4.066 1.00 44.56 272 GLU A C 1
ATOM 2086 O O . GLU A 1 272 ? 18.459 12.131 3.201 1.00 44.56 272 GLU A O 1
ATOM 2091 N N . ALA A 1 273 ? 18.781 13.920 4.516 1.00 44.94 273 ALA A N 1
ATOM 2092 C CA . ALA A 1 273 ? 17.447 14.511 4.406 1.00 44.94 273 ALA A CA 1
ATOM 2093 C C . ALA A 1 273 ? 16.893 14.689 2.976 1.00 44.94 273 ALA A C 1
ATOM 2095 O O . ALA A 1 273 ? 15.685 14.874 2.823 1.00 44.94 273 ALA A O 1
ATOM 2096 N N . THR A 1 274 ? 17.718 14.609 1.924 1.00 58.50 274 THR A N 1
ATOM 2097 C CA . THR A 1 274 ? 17.260 14.783 0.534 1.00 58.50 274 THR A CA 1
ATOM 2098 C C . THR A 1 274 ? 18.091 13.937 -0.440 1.00 58.50 274 THR A C 1
ATOM 2100 O O . THR A 1 274 ? 19.083 14.427 -0.979 1.00 58.50 274 THR A O 1
ATOM 2103 N N . PRO A 1 275 ? 17.740 12.662 -0.691 1.00 62.56 275 PRO A N 1
ATOM 2104 C CA . PRO A 1 275 ? 18.464 11.867 -1.674 1.00 62.56 275 PRO A CA 1
ATOM 2105 C C . PRO A 1 275 ? 18.291 12.447 -3.087 1.00 62.56 275 PRO A C 1
ATOM 2107 O O . PRO A 1 275 ? 17.322 13.167 -3.354 1.00 62.56 275 PRO A O 1
ATOM 2110 N N . PRO A 1 276 ? 19.201 12.118 -4.015 1.00 66.00 276 PRO A N 1
ATOM 2111 C CA . PRO A 1 276 ? 19.227 12.737 -5.328 1.00 66.00 276 PRO A CA 1
ATOM 2112 C C . PRO A 1 276 ? 17.956 12.394 -6.132 1.00 66.00 276 PRO A C 1
ATOM 2114 O O . PRO A 1 276 ? 17.738 11.234 -6.485 1.00 66.00 276 PRO A O 1
ATOM 2117 N N . LEU A 1 277 ? 17.138 13.402 -6.475 1.00 71.75 277 LEU A N 1
ATOM 2118 C CA . LEU A 1 277 ? 15.912 13.254 -7.286 1.00 71.75 277 LEU A CA 1
ATOM 2119 C C . LEU A 1 277 ? 16.209 13.237 -8.786 1.00 71.75 277 LEU A C 1
ATOM 2121 O O . LEU A 1 277 ? 16.877 14.155 -9.265 1.00 71.75 277 LEU A O 1
ATOM 2125 N N . ILE A 1 278 ? 15.812 12.191 -9.509 1.00 72.94 278 ILE A N 1
ATOM 2126 C CA . ILE A 1 278 ? 16.041 12.064 -10.962 1.00 72.94 278 ILE A CA 1
ATOM 2127 C C . ILE A 1 278 ? 14.811 12.418 -11.797 1.00 72.94 278 ILE A C 1
ATOM 2129 O O . ILE A 1 278 ? 14.959 12.813 -12.941 1.00 72.94 278 ILE A O 1
ATOM 2133 N N . ALA A 1 279 ? 13.614 12.297 -11.233 1.00 74.88 279 ALA A N 1
ATOM 2134 C CA . ALA A 1 279 ? 12.366 12.682 -11.876 1.00 74.88 279 ALA A CA 1
ATOM 2135 C C . ALA A 1 279 ? 11.414 13.222 -10.810 1.00 74.88 279 ALA A C 1
ATOM 2137 O O . ALA A 1 279 ? 11.442 12.760 -9.662 1.00 74.88 279 ALA A O 1
ATOM 2138 N N . ARG A 1 280 ? 10.602 14.207 -11.194 1.00 79.69 280 ARG A N 1
ATOM 2139 C CA . ARG A 1 280 ? 9.621 14.866 -10.332 1.00 79.69 280 ARG A CA 1
ATOM 2140 C C . ARG A 1 280 ? 8.441 15.341 -11.170 1.00 79.69 280 ARG A C 1
ATOM 2142 O O . ARG A 1 280 ? 8.651 15.875 -12.255 1.00 79.69 280 ARG A O 1
ATOM 2149 N N . ASN A 1 281 ? 7.233 15.204 -10.647 1.00 77.75 281 ASN A N 1
ATOM 2150 C CA . ASN A 1 281 ? 6.027 15.826 -11.186 1.00 77.75 281 ASN A CA 1
ATOM 2151 C C . ASN A 1 281 ? 5.211 16.475 -10.057 1.00 77.75 281 ASN A C 1
ATOM 2153 O O . ASN A 1 281 ? 5.365 16.113 -8.889 1.00 77.75 281 ASN A O 1
ATOM 2157 N N . LEU A 1 282 ? 4.390 17.468 -10.411 1.00 78.69 282 LEU A N 1
ATOM 2158 C CA . LEU A 1 282 ? 3.585 18.249 -9.472 1.00 78.69 282 LEU A CA 1
ATOM 2159 C C . LEU A 1 282 ? 2.136 18.323 -9.936 1.00 78.69 282 LEU A C 1
ATOM 2161 O O . LEU A 1 282 ? 1.839 19.024 -10.903 1.00 78.69 282 LEU A O 1
ATOM 2165 N N . GLY A 1 283 ? 1.231 17.662 -9.221 1.00 70.88 283 GLY A N 1
ATOM 2166 C CA . GLY A 1 283 ? -0.167 17.539 -9.630 1.00 70.88 283 GLY A CA 1
ATOM 2167 C C . GLY A 1 283 ? -1.157 17.701 -8.486 1.00 70.88 283 GLY A C 1
ATOM 2168 O O . GLY A 1 283 ? -0.781 17.835 -7.323 1.00 70.88 283 GLY A O 1
ATOM 2169 N N . ASN A 1 284 ? -2.441 17.679 -8.838 1.00 67.12 284 ASN A N 1
ATOM 2170 C CA . ASN A 1 284 ? -3.525 17.640 -7.863 1.00 67.12 284 ASN A CA 1
ATOM 2171 C C . ASN A 1 284 ? -3.791 16.189 -7.452 1.00 67.12 284 ASN A C 1
ATOM 2173 O O . ASN A 1 284 ? -3.798 15.290 -8.298 1.00 67.12 284 ASN A O 1
ATOM 2177 N N . PHE A 1 285 ? -4.058 15.958 -6.167 1.00 63.34 285 PHE A N 1
ATOM 2178 C CA . PHE A 1 285 ? -4.433 14.631 -5.693 1.00 63.34 285 PHE A CA 1
ATOM 2179 C C . PHE A 1 285 ? -5.746 14.168 -6.309 1.00 63.34 285 PHE A C 1
ATOM 2181 O O . PHE A 1 285 ? -6.772 14.835 -6.170 1.00 63.34 285 PHE A O 1
ATOM 2188 N N . ASN A 1 286 ? -5.736 12.956 -6.852 1.00 58.44 286 ASN A N 1
ATOM 2189 C CA . ASN A 1 286 ? -6.951 12.203 -7.109 1.00 58.44 286 ASN A CA 1
ATOM 2190 C C . ASN A 1 286 ? -7.036 11.099 -6.054 1.00 58.44 286 ASN A C 1
ATOM 2192 O O . ASN A 1 286 ? -6.060 10.390 -5.821 1.00 58.44 286 ASN A O 1
ATOM 2196 N N . GLY A 1 287 ? -8.195 10.961 -5.402 1.00 55.00 287 GLY A N 1
ATOM 2197 C CA . GLY A 1 287 ? -8.404 10.108 -4.224 1.00 55.00 287 GLY A CA 1
ATOM 2198 C C . GLY A 1 287 ? -7.905 8.660 -4.337 1.00 55.00 287 GLY A C 1
ATOM 2199 O O . GLY A 1 287 ? -7.640 8.046 -3.304 1.00 55.00 287 GLY A O 1
ATOM 2200 N N . ASN A 1 288 ? -7.756 8.136 -5.555 1.00 58.50 288 ASN A N 1
ATOM 2201 C CA . ASN A 1 288 ? -7.184 6.830 -5.876 1.00 58.50 288 ASN A CA 1
ATOM 2202 C C . ASN A 1 288 ? -6.000 7.018 -6.838 1.00 58.50 288 ASN A C 1
ATOM 2204 O O . ASN A 1 288 ? -6.194 6.995 -8.054 1.00 58.50 288 ASN A O 1
ATOM 2208 N N . PRO A 1 289 ? -4.782 7.262 -6.337 1.00 69.94 289 PRO A N 1
ATOM 2209 C CA . PRO A 1 289 ? -3.660 7.520 -7.216 1.00 69.94 289 PRO A CA 1
ATOM 2210 C C . PRO A 1 289 ? -3.153 6.207 -7.817 1.00 69.94 289 PRO A C 1
ATOM 2212 O O . PRO A 1 289 ? -2.876 5.215 -7.133 1.00 69.94 289 PRO A O 1
ATOM 2215 N N . ILE A 1 290 ? -3.001 6.242 -9.133 1.00 74.12 290 ILE A N 1
ATOM 2216 C CA . ILE A 1 290 ? -2.116 5.339 -9.847 1.00 74.12 290 ILE A CA 1
ATOM 2217 C C . ILE A 1 290 ? -0.724 5.951 -9.741 1.00 74.12 290 ILE A C 1
ATOM 2219 O O . ILE A 1 290 ? -0.513 7.107 -10.115 1.00 74.12 290 ILE A O 1
ATOM 2223 N N . VAL A 1 291 ? 0.203 5.183 -9.174 1.00 78.12 291 VAL A N 1
ATOM 2224 C CA . VAL A 1 291 ? 1.609 5.557 -9.065 1.00 78.12 291 VAL A CA 1
ATOM 2225 C C . VAL A 1 291 ? 2.419 4.546 -9.850 1.00 78.12 291 VAL A C 1
ATOM 2227 O O . VAL A 1 291 ? 2.299 3.336 -9.656 1.00 78.12 291 VAL A O 1
ATOM 2230 N N . GLY A 1 292 ? 3.247 5.050 -10.749 1.00 79.00 292 GLY A N 1
ATOM 2231 C CA . GLY A 1 292 ? 4.041 4.236 -11.643 1.00 79.00 292 GLY A CA 1
ATOM 2232 C C . GLY A 1 292 ? 5.460 4.743 -11.773 1.00 79.00 292 GLY A C 1
ATOM 2233 O O . GLY A 1 292 ? 5.750 5.917 -11.544 1.00 79.00 292 GLY A O 1
ATOM 2234 N N . ALA A 1 293 ? 6.343 3.841 -12.166 1.00 81.75 293 ALA A N 1
ATOM 2235 C CA . ALA A 1 293 ? 7.687 4.176 -12.579 1.00 81.75 293 ALA A CA 1
ATOM 2236 C C . ALA A 1 293 ? 8.075 3.320 -13.772 1.00 81.75 293 ALA A C 1
ATOM 2238 O O . ALA A 1 293 ? 7.783 2.126 -13.824 1.00 81.75 293 ALA A O 1
ATOM 2239 N N . TYR A 1 294 ? 8.783 3.931 -14.703 1.00 83.88 294 TYR A N 1
ATOM 2240 C CA . TYR A 1 294 ? 9.420 3.235 -15.807 1.00 83.88 294 TYR A CA 1
ATOM 2241 C C . TYR A 1 294 ? 10.895 3.569 -15.791 1.00 83.88 294 TYR A C 1
ATOM 2243 O O . TYR A 1 294 ? 11.289 4.683 -15.435 1.00 83.88 294 TYR A O 1
ATOM 2251 N N . PHE A 1 295 ? 11.722 2.594 -16.141 1.00 76.75 295 PHE A N 1
ATOM 2252 C CA . PHE A 1 295 ? 13.160 2.785 -16.171 1.00 76.75 295 PHE A CA 1
ATOM 2253 C C . PHE A 1 295 ? 13.853 1.861 -17.168 1.00 76.75 295 PHE A C 1
ATOM 2255 O O . PHE A 1 295 ? 13.392 0.759 -17.457 1.00 76.75 295 PHE A O 1
ATOM 2262 N N . SER A 1 296 ? 15.011 2.315 -17.648 1.00 79.19 296 SER A N 1
ATOM 2263 C CA . SER A 1 296 ? 16.003 1.510 -18.365 1.00 79.19 296 SER A CA 1
ATOM 2264 C C . SER A 1 296 ? 17.380 1.672 -17.723 1.00 79.19 296 SER A C 1
ATOM 2266 O O . SER A 1 296 ? 17.728 2.780 -17.299 1.00 79.19 296 SER A O 1
ATOM 2268 N N . GLY A 1 297 ? 18.168 0.598 -17.677 1.00 72.25 297 GLY A N 1
ATOM 2269 C CA . GLY A 1 297 ? 19.497 0.574 -17.067 1.00 72.25 297 GLY A CA 1
ATOM 2270 C C . GLY A 1 297 ? 19.454 0.949 -15.586 1.00 72.25 297 GLY A C 1
ATOM 2271 O O . GLY A 1 297 ? 20.191 1.837 -15.176 1.00 72.25 297 GLY A O 1
ATOM 2272 N N . PHE A 1 298 ? 18.525 0.364 -14.816 1.00 70.62 298 PHE A N 1
ATOM 2273 C CA . PHE A 1 298 ? 18.349 0.610 -13.372 1.00 70.62 298 PHE A CA 1
ATOM 2274 C C . PHE A 1 298 ? 18.223 2.094 -12.976 1.00 70.62 298 PHE A C 1
ATOM 2276 O O . PHE A 1 298 ? 18.671 2.516 -11.914 1.00 70.62 298 PHE A O 1
ATOM 2283 N N . GLY A 1 299 ? 17.589 2.905 -13.824 1.00 62.53 299 GLY A N 1
ATOM 2284 C CA . GLY A 1 299 ? 17.336 4.319 -13.539 1.00 62.53 299 GLY A CA 1
ATOM 2285 C C . GLY A 1 299 ? 18.242 5.300 -14.283 1.00 62.53 299 GLY A C 1
ATOM 2286 O O . GLY A 1 299 ? 18.102 6.504 -14.083 1.00 62.53 299 GLY A O 1
ATOM 2287 N N . ALA A 1 300 ? 19.108 4.817 -15.186 1.00 66.81 300 ALA A N 1
ATOM 2288 C CA . ALA A 1 300 ? 19.843 5.667 -16.131 1.00 66.81 300 ALA A CA 1
ATOM 2289 C C . ALA A 1 300 ? 18.896 6.506 -17.010 1.00 66.81 300 ALA A C 1
ATOM 2291 O O . ALA A 1 300 ? 19.165 7.670 -17.304 1.00 66.81 300 ALA A O 1
ATOM 2292 N N . ARG A 1 301 ? 17.749 5.930 -17.382 1.00 75.44 301 ARG A N 1
ATOM 2293 C CA . ARG A 1 301 ? 16.562 6.674 -17.819 1.00 75.44 301 ARG A CA 1
ATOM 2294 C C . ARG A 1 301 ? 15.422 6.238 -16.928 1.00 75.44 301 ARG A C 1
ATOM 2296 O O . ARG A 1 301 ? 15.206 5.036 -16.810 1.00 75.44 301 ARG A O 1
ATOM 2303 N N . ALA A 1 302 ? 14.728 7.177 -16.305 1.00 78.88 302 ALA A N 1
ATOM 2304 C CA . ALA A 1 302 ? 13.521 6.873 -15.560 1.00 78.88 302 ALA A CA 1
ATOM 2305 C C . ALA A 1 302 ? 12.538 8.032 -15.617 1.00 78.88 302 ALA A C 1
ATOM 2307 O O . ALA A 1 302 ? 12.931 9.190 -15.796 1.00 78.88 302 ALA A O 1
ATOM 2308 N N . GLY A 1 303 ? 11.280 7.705 -15.383 1.00 79.88 303 GLY A N 1
ATOM 2309 C CA . GLY A 1 303 ? 10.258 8.686 -15.092 1.00 79.88 303 GLY A CA 1
ATOM 2310 C C . GLY A 1 303 ? 9.186 8.116 -14.187 1.00 79.88 303 GLY A C 1
ATOM 2311 O O . GLY A 1 303 ? 9.154 6.917 -13.891 1.00 79.88 303 GLY A O 1
ATOM 2312 N N . ILE A 1 304 ? 8.362 9.026 -13.691 1.00 81.94 304 ILE A N 1
ATOM 2313 C CA . ILE A 1 304 ? 7.313 8.770 -12.720 1.00 81.94 304 ILE A CA 1
ATOM 2314 C C . ILE A 1 304 ? 5.962 9.136 -13.292 1.00 81.94 304 ILE A C 1
ATOM 2316 O O . ILE A 1 304 ? 5.828 10.116 -14.018 1.00 81.94 304 ILE A O 1
ATOM 2320 N N . ILE A 1 305 ? 4.963 8.365 -12.898 1.00 79.75 305 ILE A N 1
ATOM 2321 C CA . ILE A 1 305 ? 3.564 8.606 -13.203 1.00 79.75 305 ILE A CA 1
ATOM 2322 C C . ILE A 1 305 ? 2.865 8.752 -11.859 1.00 79.75 305 ILE A C 1
ATOM 2324 O O . ILE A 1 305 ? 2.931 7.843 -11.036 1.00 79.75 305 ILE A O 1
ATOM 2328 N N . SER A 1 306 ? 2.281 9.913 -11.583 1.00 78.06 306 SER A N 1
ATOM 2329 C CA . SER A 1 306 ? 1.565 10.174 -10.327 1.00 78.06 306 SER A CA 1
ATOM 2330 C C . SER A 1 306 ? 0.651 11.384 -10.483 1.00 78.06 306 SER A C 1
ATOM 2332 O O . SER A 1 306 ? 0.937 12.258 -11.295 1.00 78.06 306 SER A O 1
ATOM 2334 N N . HIS A 1 307 ? -0.423 11.469 -9.696 1.00 72.81 307 HIS A N 1
ATOM 2335 C CA . HIS A 1 307 ? -1.319 12.643 -9.657 1.00 72.81 307 HIS A CA 1
ATOM 2336 C C . HIS A 1 307 ? -1.862 13.056 -11.044 1.00 72.81 307 HIS A C 1
ATOM 2338 O O . HIS A 1 307 ? -2.026 14.241 -11.329 1.00 72.81 307 HIS A O 1
ATOM 2344 N N . GLY A 1 308 ? -2.092 12.075 -11.929 1.00 68.88 308 GLY A N 1
ATOM 2345 C CA . GLY A 1 308 ? -2.547 12.317 -13.303 1.00 68.88 308 GLY A CA 1
ATOM 2346 C C . GLY A 1 308 ? -1.508 13.003 -14.194 1.00 68.88 308 GLY A C 1
ATOM 2347 O O . GLY A 1 308 ? -1.876 13.688 -15.138 1.00 68.88 308 GLY A O 1
ATOM 2348 N N . GLN A 1 309 ? -0.218 12.877 -13.884 1.00 72.19 309 GLN A N 1
ATOM 2349 C CA . GLN A 1 309 ? 0.871 13.446 -14.671 1.00 72.19 309 GLN A CA 1
ATOM 2350 C C . GLN A 1 309 ? 2.002 12.435 -14.843 1.00 72.19 309 GLN A C 1
ATOM 2352 O O . GLN A 1 309 ? 2.288 11.661 -13.929 1.00 72.19 309 GLN A O 1
ATOM 2357 N N . ALA A 1 310 ? 2.704 12.511 -15.971 1.00 75.44 310 ALA A N 1
ATOM 2358 C CA . ALA A 1 310 ? 3.995 11.863 -16.169 1.00 75.44 310 ALA A CA 1
ATOM 2359 C C . ALA A 1 310 ? 5.122 12.901 -16.036 1.00 75.44 310 ALA A C 1
ATOM 2361 O O . ALA A 1 310 ? 4.981 14.048 -16.460 1.00 75.44 310 ALA A O 1
ATOM 2362 N N . GLY A 1 311 ? 6.233 12.515 -15.414 1.00 73.75 311 GLY A N 1
ATOM 2363 C CA . GLY A 1 311 ? 7.431 13.337 -15.288 1.00 73.75 311 GLY A CA 1
ATOM 2364 C C . GLY A 1 311 ? 8.673 12.518 -15.603 1.00 73.75 311 GLY A C 1
ATOM 2365 O O . GLY A 1 311 ? 8.917 11.494 -14.967 1.00 73.75 311 GLY A O 1
ATOM 2366 N N . GLN A 1 312 ? 9.481 12.984 -16.553 1.00 74.31 312 GLN A N 1
ATOM 2367 C CA . GLN A 1 312 ? 10.726 12.327 -16.948 1.00 74.31 312 GLN A CA 1
ATOM 2368 C C . GLN A 1 312 ? 11.953 13.034 -16.363 1.00 74.31 312 GLN A C 1
ATOM 2370 O O . GLN A 1 312 ? 11.920 14.223 -16.042 1.00 74.31 312 GLN A O 1
ATOM 2375 N N . ASN A 1 313 ? 13.074 12.319 -16.293 1.00 71.38 313 ASN A N 1
ATOM 2376 C CA . ASN A 1 313 ? 14.379 12.931 -16.069 1.00 71.38 313 ASN A CA 1
ATOM 2377 C C . ASN A 1 313 ? 14.787 13.824 -17.259 1.00 71.38 313 ASN A C 1
ATOM 2379 O O . ASN A 1 313 ? 15.045 13.320 -18.354 1.00 71.38 313 ASN A O 1
ATOM 2383 N N . THR A 1 314 ? 14.923 15.135 -17.044 1.00 54.88 314 THR A N 1
ATOM 2384 C CA . THR A 1 314 ? 15.635 16.027 -17.969 1.00 54.88 314 THR A CA 1
ATOM 2385 C C . THR A 1 314 ? 17.131 15.955 -17.666 1.00 54.88 314 THR A C 1
ATOM 2387 O O . THR A 1 314 ? 17.681 16.677 -16.836 1.00 54.88 314 THR A O 1
ATOM 2390 N N . ALA A 1 315 ? 17.794 15.007 -18.327 1.00 50.88 315 ALA A N 1
ATOM 2391 C CA . ALA A 1 315 ? 19.222 14.754 -18.215 1.00 50.88 315 ALA A CA 1
ATOM 2392 C C . ALA A 1 315 ? 20.051 16.037 -18.417 1.00 50.88 315 ALA A C 1
ATOM 2394 O O . ALA A 1 315 ? 20.218 16.480 -19.551 1.00 50.88 315 ALA A O 1
ATOM 2395 N N . ALA A 1 316 ? 20.592 16.632 -17.346 1.00 46.34 316 ALA A N 1
ATOM 2396 C CA . ALA A 1 316 ? 21.568 17.713 -17.519 1.00 46.34 316 ALA A CA 1
ATOM 2397 C C . ALA A 1 316 ? 22.620 17.928 -16.419 1.00 46.34 316 ALA A C 1
ATOM 2399 O O . ALA A 1 316 ? 23.592 18.612 -16.719 1.00 46.34 316 ALA A O 1
ATOM 2400 N N . SER A 1 317 ? 22.524 17.413 -15.182 1.00 40.56 317 SER A N 1
ATOM 2401 C CA . SER A 1 317 ? 23.478 17.914 -14.161 1.00 40.56 317 SER A CA 1
ATOM 2402 C C . SER A 1 317 ? 23.995 16.970 -13.089 1.00 40.56 317 SER A C 1
ATOM 2404 O O . SER A 1 317 ? 24.843 17.393 -12.306 1.00 40.56 317 SER A O 1
ATOM 2406 N N . VAL A 1 318 ? 23.592 15.699 -13.035 1.00 48.75 318 VAL A N 1
ATOM 2407 C CA . VAL A 1 318 ? 24.167 14.797 -12.029 1.00 48.75 318 VAL A CA 1
ATOM 2408 C C . VAL A 1 318 ? 24.473 13.448 -12.657 1.00 48.75 318 VAL A C 1
ATOM 2410 O O . VAL A 1 318 ? 23.563 12.692 -12.987 1.00 48.75 318 VAL A O 1
ATOM 2413 N N . SER A 1 319 ? 25.767 13.160 -12.822 1.00 47.44 319 SER A N 1
ATOM 2414 C CA . SER A 1 319 ? 26.264 11.801 -13.034 1.00 47.44 319 SER A CA 1
ATOM 2415 C C . SER A 1 319 ? 25.754 10.949 -11.877 1.00 47.44 319 SER A C 1
ATOM 2417 O O . SER A 1 319 ? 26.183 11.116 -10.735 1.00 47.44 319 SER A O 1
ATOM 2419 N N . ARG A 1 320 ? 24.743 10.127 -12.140 1.00 62.66 320 ARG A N 1
ATOM 2420 C CA . ARG A 1 320 ? 24.153 9.239 -11.144 1.00 62.66 320 ARG A CA 1
ATOM 2421 C C . ARG A 1 320 ? 24.240 7.842 -11.690 1.00 62.66 320 ARG A C 1
ATOM 2423 O O . ARG A 1 320 ? 23.418 7.424 -12.500 1.00 62.66 320 ARG A O 1
ATOM 2430 N N . THR A 1 321 ? 25.291 7.159 -11.268 1.00 69.00 321 THR A N 1
ATOM 2431 C CA . THR A 1 321 ? 25.450 5.737 -11.514 1.00 69.00 321 THR A CA 1
ATOM 2432 C C . THR A 1 321 ? 24.289 5.028 -10.814 1.00 69.00 321 THR A C 1
ATOM 2434 O O . THR A 1 321 ? 24.090 5.235 -9.617 1.00 69.00 321 THR A O 1
ATOM 2437 N N . PRO A 1 322 ? 23.466 4.248 -11.520 1.00 71.19 322 PRO A N 1
ATOM 2438 C CA . PRO A 1 322 ? 22.473 3.417 -10.858 1.00 71.19 322 PRO A CA 1
ATOM 2439 C C . PRO A 1 322 ? 23.167 2.338 -10.001 1.00 71.19 322 PRO A C 1
ATOM 2441 O O . PRO A 1 322 ? 24.367 2.098 -10.176 1.00 71.19 322 PRO A O 1
ATOM 2444 N N . PRO A 1 323 ? 22.449 1.668 -9.082 1.00 74.38 323 PRO A N 1
ATOM 2445 C CA . PRO A 1 323 ? 22.964 0.471 -8.421 1.00 74.38 323 PRO A CA 1
ATOM 2446 C C . PRO A 1 323 ? 23.449 -0.553 -9.452 1.00 74.38 323 PRO A C 1
ATOM 2448 O O . PRO A 1 323 ? 22.831 -0.713 -10.508 1.00 74.38 323 PRO A O 1
ATOM 2451 N N . THR A 1 324 ? 24.537 -1.266 -9.152 1.00 75.44 324 THR A N 1
ATOM 2452 C CA . THR A 1 324 ? 25.102 -2.258 -10.086 1.00 75.44 324 THR A CA 1
ATOM 2453 C C . THR A 1 324 ? 24.199 -3.478 -10.265 1.00 75.44 324 THR A C 1
ATOM 2455 O O . THR A 1 324 ? 24.269 -4.155 -11.291 1.00 75.44 324 THR A O 1
ATOM 2458 N N . ALA A 1 325 ? 23.327 -3.745 -9.290 1.00 80.06 325 ALA A N 1
ATOM 2459 C CA . ALA A 1 325 ? 22.321 -4.792 -9.340 1.00 80.06 325 ALA A CA 1
ATOM 2460 C C . ALA A 1 325 ? 21.104 -4.426 -8.483 1.00 80.06 325 ALA A C 1
ATOM 2462 O O . ALA A 1 325 ? 21.218 -3.682 -7.514 1.00 80.06 325 ALA A O 1
ATOM 2463 N N . ILE A 1 326 ? 19.951 -5.017 -8.799 1.00 83.38 326 ILE A N 1
ATOM 2464 C CA . ILE A 1 326 ? 18.779 -5.040 -7.918 1.00 83.38 326 ILE A CA 1
ATOM 2465 C C . ILE A 1 326 ? 18.601 -6.475 -7.412 1.00 83.38 326 ILE A C 1
ATOM 2467 O O . ILE A 1 326 ? 18.513 -7.418 -8.203 1.00 83.38 326 ILE A O 1
ATOM 2471 N N . THR A 1 327 ? 18.580 -6.652 -6.093 1.00 83.25 327 THR A N 1
ATOM 2472 C CA . THR A 1 327 ? 18.431 -7.957 -5.426 1.00 83.25 327 THR A CA 1
ATOM 2473 C C . THR A 1 327 ? 17.101 -8.097 -4.707 1.00 83.25 327 THR A C 1
ATOM 2475 O O . THR A 1 327 ? 16.693 -9.218 -4.416 1.00 83.25 327 THR A O 1
ATOM 2478 N N . SER A 1 328 ? 16.407 -6.987 -4.466 1.00 83.25 328 SER A N 1
ATOM 2479 C CA . SER A 1 328 ? 15.111 -6.989 -3.806 1.00 83.25 328 SER A CA 1
ATOM 2480 C C . SER A 1 328 ? 14.256 -5.798 -4.220 1.00 83.25 328 SER A C 1
ATOM 2482 O O . SER A 1 328 ? 14.736 -4.755 -4.676 1.00 83.25 328 SER A O 1
ATOM 2484 N N . MET A 1 329 ? 12.952 -5.990 -4.074 1.00 84.25 329 MET A N 1
ATOM 2485 C CA . MET A 1 329 ? 11.917 -5.035 -4.429 1.00 84.25 329 MET A CA 1
ATOM 2486 C C . MET A 1 329 ? 10.896 -5.017 -3.305 1.00 84.25 329 MET A C 1
ATOM 2488 O O . MET A 1 329 ? 10.209 -6.012 -3.123 1.00 84.25 329 MET A O 1
ATOM 2492 N N . PHE A 1 330 ? 10.800 -3.912 -2.572 1.00 82.06 330 PHE A N 1
ATOM 2493 C CA . PHE A 1 330 ? 9.911 -3.753 -1.425 1.00 82.06 330 PHE A CA 1
ATOM 2494 C C . PHE A 1 330 ? 8.856 -2.683 -1.676 1.00 82.06 330 PHE A C 1
ATOM 2496 O O . PHE A 1 330 ? 9.120 -1.672 -2.332 1.00 82.06 330 PHE A O 1
ATOM 2503 N N . LEU A 1 331 ? 7.688 -2.876 -1.075 1.00 75.12 331 LEU A N 1
ATOM 2504 C CA . LEU A 1 331 ? 6.645 -1.863 -0.977 1.00 75.12 331 LEU A CA 1
ATOM 2505 C C . LEU A 1 331 ? 6.618 -1.339 0.468 1.00 75.12 331 LEU A C 1
ATOM 2507 O O . LEU A 1 331 ? 6.385 -2.114 1.393 1.00 75.12 331 LEU A O 1
ATOM 2511 N N . ASP A 1 332 ? 6.865 -0.041 0.674 1.00 70.56 332 ASP A N 1
ATOM 2512 C CA . ASP A 1 332 ? 6.799 0.620 1.992 1.00 70.56 332 ASP A CA 1
ATOM 2513 C C . ASP A 1 332 ? 5.807 1.783 1.944 1.00 70.56 332 ASP A C 1
ATOM 2515 O O . ASP A 1 332 ? 6.151 2.972 1.998 1.00 70.56 332 ASP A O 1
ATOM 2519 N N . ALA A 1 333 ? 4.540 1.407 1.798 1.00 65.56 333 ALA A N 1
ATOM 2520 C CA . ALA A 1 333 ? 3.447 2.348 1.700 1.00 65.56 333 ALA A CA 1
ATOM 2521 C C . ALA A 1 333 ? 2.559 2.300 2.951 1.00 65.56 333 ALA A C 1
ATOM 2523 O O . ALA A 1 333 ? 1.538 1.618 2.916 1.00 65.56 333 ALA A O 1
ATOM 2524 N N . PRO A 1 334 ? 2.924 2.979 4.061 1.00 62.34 334 PRO A N 1
ATOM 2525 C CA . PRO A 1 334 ? 2.067 3.012 5.241 1.00 62.34 334 PRO A CA 1
ATOM 2526 C C . PRO A 1 334 ? 0.660 3.497 4.885 1.00 62.34 334 PRO A C 1
ATOM 2528 O O . PRO A 1 334 ? 0.507 4.522 4.218 1.00 62.34 334 PRO A O 1
ATOM 2531 N N . ASP A 1 335 ? -0.338 2.753 5.358 1.00 64.88 335 ASP A N 1
ATOM 2532 C CA . ASP A 1 335 ? -1.769 3.069 5.269 1.00 64.88 335 ASP A CA 1
ATOM 2533 C C . ASP A 1 335 ? -2.319 3.156 3.843 1.00 64.88 335 ASP A C 1
ATOM 2535 O O . ASP A 1 335 ? -3.252 3.909 3.530 1.00 64.88 335 ASP A O 1
ATOM 2539 N N . ALA A 1 336 ? -1.741 2.337 2.972 1.00 72.12 336 ALA A N 1
ATOM 2540 C CA . ALA A 1 336 ? -2.253 2.089 1.643 1.00 72.12 336 ALA A CA 1
ATOM 2541 C C . ALA A 1 336 ? -2.760 0.651 1.534 1.00 72.12 336 ALA A C 1
ATOM 2543 O O . ALA A 1 336 ? -2.232 -0.283 2.140 1.00 72.12 336 ALA A O 1
ATOM 2544 N N . ILE A 1 337 ? -3.780 0.471 0.706 1.00 77.50 337 ILE A N 1
ATOM 2545 C CA . ILE A 1 337 ? -4.158 -0.842 0.208 1.00 77.50 337 ILE A CA 1
ATOM 2546 C C . ILE A 1 337 ? -3.721 -0.915 -1.245 1.00 77.50 337 ILE A C 1
ATOM 2548 O O . ILE A 1 337 ? -4.164 -0.111 -2.066 1.00 77.50 337 ILE A O 1
ATOM 2552 N N . LEU A 1 338 ? -2.844 -1.866 -1.558 1.00 82.19 338 LEU A N 1
ATOM 2553 C CA . LEU A 1 338 ? -2.491 -2.177 -2.936 1.00 82.19 338 LEU A CA 1
ATOM 2554 C C . LEU A 1 338 ? -3.635 -2.981 -3.546 1.00 82.19 338 LEU A C 1
ATOM 2556 O O . LEU A 1 338 ? -3.895 -4.108 -3.122 1.00 82.19 338 LEU A O 1
ATOM 2560 N N . THR A 1 339 ? -4.324 -2.399 -4.523 1.00 82.88 339 THR A N 1
ATOM 2561 C CA . THR A 1 339 ? -5.428 -3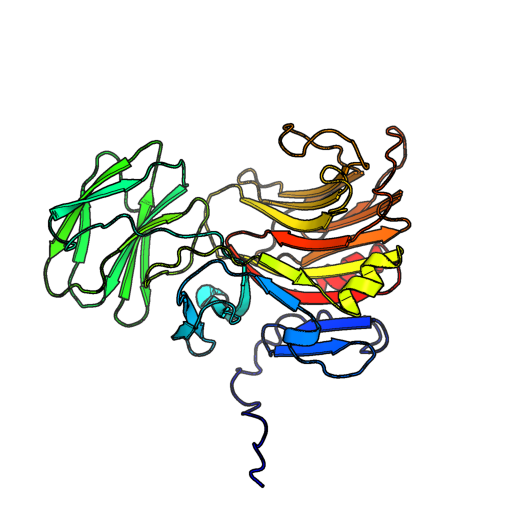.083 -5.206 1.00 82.88 339 THR A CA 1
ATOM 2562 C C . THR A 1 339 ? -4.926 -3.783 -6.462 1.00 82.88 339 THR A C 1
ATOM 2564 O O . THR A 1 339 ? -5.248 -4.949 -6.671 1.00 82.88 339 THR A O 1
ATOM 2567 N N . HIS A 1 340 ? -4.066 -3.121 -7.246 1.00 85.62 340 HIS A N 1
ATOM 2568 C CA . HIS A 1 340 ? -3.568 -3.645 -8.520 1.00 85.62 340 HIS A CA 1
ATOM 2569 C C . HIS A 1 340 ? -2.095 -3.298 -8.756 1.00 85.62 340 HIS A C 1
ATOM 2571 O O . HIS A 1 340 ? -1.649 -2.206 -8.401 1.00 85.62 340 HIS A O 1
ATOM 2577 N N . ALA A 1 341 ? -1.356 -4.194 -9.412 1.00 86.56 341 ALA A N 1
ATOM 2578 C CA . ALA A 1 341 ? -0.025 -3.926 -9.951 1.00 86.56 341 ALA A CA 1
ATOM 2579 C C . ALA A 1 341 ? 0.155 -4.564 -11.336 1.00 86.56 341 ALA A C 1
ATOM 2581 O O . ALA A 1 341 ? -0.225 -5.714 -11.549 1.00 86.56 341 ALA A O 1
ATOM 2582 N N . VAL A 1 342 ? 0.769 -3.832 -12.264 1.00 87.25 342 VAL A N 1
ATOM 2583 C CA . VAL A 1 342 ? 1.005 -4.263 -13.649 1.00 87.25 342 VAL A CA 1
ATOM 2584 C C . VAL A 1 342 ? 2.453 -4.020 -14.023 1.00 87.25 342 VAL A C 1
ATOM 2586 O O . VAL A 1 342 ? 2.995 -2.949 -13.743 1.00 87.25 342 VAL A O 1
ATOM 2589 N N . ILE A 1 343 ? 3.074 -5.017 -14.653 1.00 89.12 343 ILE A N 1
ATOM 2590 C CA . ILE A 1 343 ? 4.484 -4.992 -15.040 1.00 89.12 343 ILE A CA 1
ATOM 2591 C C . ILE A 1 343 ? 4.612 -5.252 -16.535 1.00 89.12 343 ILE A C 1
ATOM 2593 O O . ILE A 1 343 ? 4.151 -6.277 -17.045 1.00 89.12 343 ILE A O 1
ATOM 2597 N N . TYR A 1 344 ? 5.307 -4.343 -17.205 1.00 88.69 344 TYR A N 1
ATOM 2598 C CA . TYR A 1 344 ? 5.702 -4.426 -18.605 1.00 88.69 344 TYR A CA 1
ATOM 2599 C C . TYR A 1 344 ? 7.211 -4.689 -18.670 1.00 88.69 344 TYR A C 1
ATOM 2601 O O . TYR A 1 344 ? 7.970 -4.068 -17.925 1.00 88.69 344 TYR A O 1
ATOM 2609 N N . ASP A 1 345 ? 7.665 -5.547 -19.585 1.00 89.19 345 ASP A N 1
ATOM 2610 C CA . ASP A 1 345 ? 9.094 -5.758 -19.900 1.00 89.19 345 ASP A CA 1
ATOM 2611 C C . ASP A 1 345 ? 9.640 -4.740 -20.913 1.00 89.19 345 ASP A C 1
ATOM 2613 O O . ASP A 1 345 ? 10.646 -4.961 -21.587 1.00 89.19 345 ASP A O 1
ATOM 2617 N N . ARG A 1 346 ? 8.969 -3.593 -21.015 1.00 86.50 346 ARG A N 1
ATOM 2618 C CA . ARG A 1 346 ? 9.354 -2.470 -21.860 1.00 86.50 346 ARG A CA 1
ATOM 2619 C C . ARG A 1 346 ? 9.068 -1.150 -21.160 1.00 86.50 346 ARG A C 1
ATOM 2621 O O . ARG A 1 346 ? 8.279 -1.073 -20.215 1.00 86.50 346 ARG A O 1
ATOM 2628 N N . MET A 1 347 ? 9.695 -0.093 -21.658 1.00 82.50 347 MET A N 1
ATOM 2629 C CA . MET A 1 347 ? 9.271 1.269 -21.349 1.00 82.50 347 MET A CA 1
ATOM 2630 C C . MET A 1 347 ? 7.979 1.573 -22.114 1.00 82.50 347 MET A C 1
ATOM 2632 O O . MET A 1 347 ? 7.914 1.350 -23.324 1.00 82.50 347 MET A O 1
ATOM 2636 N N . VAL A 1 348 ? 6.968 2.071 -21.411 1.00 78.75 348 VAL A N 1
ATOM 2637 C CA . VAL A 1 348 ? 5.781 2.680 -22.028 1.00 78.75 348 VAL A CA 1
ATOM 2638 C C . VAL A 1 348 ? 6.096 4.125 -22.436 1.00 78.75 348 VAL A C 1
ATOM 2640 O O . VAL A 1 348 ? 6.986 4.747 -21.845 1.00 78.75 348 VAL A O 1
ATOM 2643 N N . SER A 1 349 ? 5.425 4.661 -23.459 1.00 75.56 349 SER A N 1
ATOM 2644 C CA . SER A 1 349 ? 5.552 6.091 -23.801 1.00 75.56 349 SER A CA 1
ATOM 2645 C C . SER A 1 349 ? 4.870 6.980 -22.749 1.00 75.56 349 SER A C 1
ATOM 2647 O O . SER A 1 349 ? 4.114 6.479 -21.923 1.00 75.56 349 SER A O 1
ATOM 2649 N N . ASP A 1 350 ? 5.113 8.296 -22.763 1.00 68.31 350 ASP A N 1
ATOM 2650 C CA . ASP A 1 350 ? 4.423 9.224 -21.845 1.00 68.31 350 ASP A CA 1
ATOM 2651 C C . ASP A 1 350 ? 2.911 9.262 -22.084 1.00 68.31 350 ASP A C 1
ATOM 2653 O O . ASP A 1 350 ? 2.142 9.268 -21.125 1.00 68.31 350 ASP A O 1
ATOM 2657 N N . ASP A 1 351 ? 2.491 9.232 -23.350 1.00 72.75 351 ASP A N 1
ATOM 2658 C CA . ASP A 1 351 ? 1.074 9.172 -23.723 1.00 72.75 351 ASP A CA 1
ATOM 2659 C C . ASP A 1 351 ? 0.447 7.865 -23.220 1.00 72.75 351 ASP A C 1
ATOM 2661 O O . ASP A 1 351 ? -0.606 7.865 -22.590 1.00 72.75 351 ASP A O 1
ATOM 2665 N N . GLU A 1 352 ? 1.158 6.750 -23.407 1.00 73.94 352 GLU A N 1
ATOM 2666 C CA . GLU A 1 352 ? 0.734 5.434 -22.943 1.00 73.94 352 GLU A CA 1
ATOM 2667 C C . GLU A 1 352 ? 0.644 5.379 -21.408 1.00 73.94 352 GLU A C 1
ATOM 2669 O O . GLU A 1 352 ? -0.340 4.920 -20.833 1.00 73.94 352 GLU A O 1
ATOM 2674 N N . ALA A 1 353 ? 1.653 5.910 -20.723 1.00 68.94 353 ALA A N 1
ATOM 2675 C CA . ALA A 1 353 ? 1.687 6.058 -19.276 1.00 68.94 353 ALA A CA 1
ATOM 2676 C C . ALA A 1 353 ? 0.525 6.902 -18.735 1.00 68.94 353 ALA A C 1
ATOM 2678 O O . ALA A 1 353 ? -0.056 6.563 -17.700 1.00 68.94 353 ALA A O 1
ATOM 2679 N N . PHE A 1 354 ? 0.210 8.009 -19.410 1.00 67.94 354 PHE A N 1
ATOM 2680 C CA . PHE A 1 354 ? -0.861 8.919 -19.025 1.00 67.94 354 PHE A CA 1
ATOM 2681 C C . PHE A 1 354 ? -2.228 8.254 -19.167 1.00 67.94 354 PHE A C 1
ATOM 2683 O O . PHE A 1 354 ? -3.009 8.231 -18.217 1.00 67.94 354 PHE A O 1
ATOM 2690 N N . ASP A 1 355 ? -2.490 7.640 -20.310 1.00 70.44 355 ASP A N 1
ATOM 2691 C CA . ASP A 1 355 ? -3.736 6.931 -20.579 1.00 70.44 355 ASP A CA 1
ATOM 2692 C C . ASP A 1 355 ? -3.950 5.756 -19.608 1.00 70.44 355 ASP A C 1
ATOM 2694 O O . ASP A 1 355 ? -5.047 5.599 -19.066 1.00 70.44 355 ASP A O 1
ATOM 2698 N N . LEU A 1 356 ? -2.897 4.987 -19.295 1.00 67.50 356 LEU A N 1
ATOM 2699 C CA . LEU A 1 356 ? -2.957 3.922 -18.283 1.00 67.50 356 LEU A CA 1
ATOM 2700 C C . LEU A 1 356 ? -3.299 4.462 -16.884 1.00 67.50 356 LEU A C 1
ATOM 2702 O O . LEU A 1 356 ? -3.929 3.762 -16.089 1.00 67.50 356 LEU A O 1
ATOM 2706 N N . ALA A 1 357 ? -2.898 5.698 -16.573 1.00 60.91 357 ALA A N 1
ATOM 2707 C CA . ALA A 1 357 ? -3.151 6.345 -15.287 1.00 60.91 357 ALA A CA 1
ATOM 2708 C C . ALA A 1 357 ? -4.494 7.092 -15.210 1.00 60.91 357 ALA A C 1
ATOM 2710 O O . ALA A 1 357 ? -5.000 7.314 -14.110 1.00 60.91 357 ALA A O 1
ATOM 2711 N N . VAL A 1 358 ? -5.072 7.493 -16.345 1.00 57.34 358 VAL A N 1
ATOM 2712 C CA . VAL A 1 358 ? -6.321 8.271 -16.406 1.00 57.34 358 VAL A CA 1
ATOM 2713 C C . VAL A 1 358 ? -7.533 7.374 -16.651 1.00 57.34 358 VAL A C 1
ATOM 2715 O O . VAL A 1 358 ? -8.533 7.496 -15.943 1.00 57.34 358 VAL A O 1
ATOM 2718 N N . PHE A 1 359 ? -7.451 6.425 -17.586 1.00 46.00 359 PHE A N 1
ATOM 2719 C CA . PHE A 1 359 ? -8.579 5.551 -17.939 1.00 46.00 359 PHE A CA 1
ATOM 2720 C C . PHE A 1 359 ? -8.733 4.330 -17.020 1.00 46.00 359 PHE A C 1
ATOM 2722 O O . PHE A 1 359 ? -9.754 3.647 -17.069 1.00 46.00 359 PHE A O 1
ATOM 2729 N N . GLY A 1 360 ? -7.751 4.077 -16.150 1.00 45.19 360 GLY A N 1
ATOM 2730 C CA . GLY A 1 360 ? -7.823 3.070 -15.090 1.00 45.19 360 GLY A CA 1
ATOM 2731 C C . GLY A 1 360 ? -8.409 3.573 -13.761 1.00 45.19 360 GLY A C 1
ATOM 2732 O O . GLY A 1 360 ? -8.317 2.840 -12.773 1.00 45.19 360 GLY A O 1
ATOM 2733 N N . SER A 1 361 ? -8.936 4.806 -13.690 1.00 35.75 361 SER A N 1
ATOM 2734 C CA . SER A 1 361 ? -9.433 5.421 -12.442 1.00 35.75 361 SER A CA 1
ATOM 2735 C C . SER A 1 361 ? -10.880 5.071 -12.107 1.00 35.75 361 SER A C 1
ATOM 2737 O O . SER A 1 361 ? -11.759 5.236 -12.979 1.00 35.75 361 SER A O 1
#

Nearest PDB structures (foldseek):
  8pdt-assembly1_A  TM=5.232E-01  e=1.413E-02  Paradendryphiella salina
  6w4q-assembly2_D  TM=5.135E-01  e=2.213E-02  Kuttervirus CBA120
  7oa7-assembly1_A  TM=3.918E-01  e=3.644E-02  Streptococcus sanguinis
  2ifr-assembly1_A  TM=4.721E-01  e=2.960E-01  Scytalidium lignicola

Radius of gyration: 21.48 Å; Cα contacts (8 Å, |Δi|>4): 934; chains: 1; bounding box: 51×61×61 Å

pLDDT: mean 71.01, std 15.37, range [23.3, 93.19]

Solvent-accessible surface area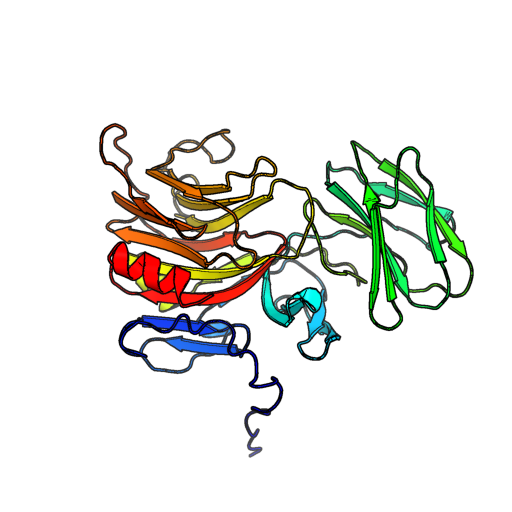 (backbone atoms only — not comparable to full-atom values): 19616 Å² total; per-residue (Å²): 137,86,84,80,74,82,85,70,96,76,80,69,75,83,88,63,79,77,29,73,69,60,40,97,81,38,79,79,57,37,43,27,42,38,33,40,58,78,70,46,34,35,46,78,84,38,82,52,54,69,72,60,46,38,47,64,48,42,62,57,64,48,35,67,44,34,32,84,83,75,43,83,44,77,40,56,50,62,53,88,49,55,30,39,44,77,95,74,74,42,42,6,38,59,31,41,62,56,41,54,64,39,58,87,59,67,56,62,67,25,56,35,64,46,82,64,81,25,63,35,40,40,39,23,31,31,54,86,28,50,77,46,77,51,43,88,81,58,46,81,75,48,74,50,77,59,90,61,32,42,38,37,34,20,43,49,72,64,71,47,60,35,32,25,46,64,42,77,59,59,42,75,63,44,39,33,54,36,78,60,70,76,86,79,78,75,67,57,72,32,69,35,40,53,46,41,26,55,27,57,68,70,34,49,40,55,56,69,25,33,19,21,41,41,32,35,33,48,50,58,92,69,95,76,68,65,44,78,32,36,61,37,36,36,28,16,77,94,31,83,32,7,28,39,39,35,35,45,31,47,38,71,87,59,60,18,38,30,37,32,28,58,29,23,57,79,39,74,57,83,86,48,96,73,68,55,70,56,18,56,41,77,28,53,85,50,84,58,40,38,43,32,43,31,28,35,63,60,52,70,43,34,30,38,31,31,39,85,42,65,17,60,45,82,88,81,87,70,97,63,62,39,31,93,52,62,74,46,40,38,45,53,30,68,46,26,24,41,28,37,40,34,33,26,72,40,70,69,52,67,68,55,50,42,50,55,45,57,73,26,96